Protein AF-F3AFK7-F1 (afdb_monomer)

Foldseek 3Di:
DDCDDCLNFNDKDFPDPDPVDPPPDDPDDPPPPDGPIDHFRLLLLQLVLLLPFVLLLVLLVVDDPVLQVQLLVLLVPDPLVFFCSLVLDDPSSNSSSSSLSSLSSLLNVVPDPVVVVSVVSNVVSLCRTLVVLVCVLPPAQEEELVSQQVSLVVVVVRPSNSLSSSSSNSVVCVVVNHHYDCDDCNVVSVVSSVVVVVNGNDGDPD

Sequence (206 aa):
MRTQGILFQGLYFSTKAEVSFLREECSYCEELQREKGHYIDVTYFLLYALCKNPKAGELLRTMEKDWKEYVLSAAEKSTYQKGAFWEYLNKGERENAQILLGLLEEIRNCHTSRAEKSWIAFAYLFHKSIGVEYSFLEGEKLVSFEKICSVAEKYQEIPFLPSAYICAAFFWAESQNIEIQRNGTYDFLYPCLKEGRKIWEREKSL

Nearest PDB structures (foldseek):
  4mga-assembly1_A  TM=2.765E-01  e=6.622E+00  Homo sapiens

Secondary structure (DSSP, 8-state):
---SSHHHH-EEE-------S-SSS----TT------EEE--HHHHHHHHHH-HHHHHHHHTS-HHHHHHHHHHHHT-GGGSSGGGGGS-HHHHHHHHHHHHHHHHHHSTTSHHHHHHHHHHHHHHHHHTGGGGGGGTT-SEEEHHHHHHHHGGGTTSTTHHHHHHHHHHHHHHHTT-EEE--TTHHHHHHHHHHHHHHHHPPP--

Structure (mmCIF, N/CA/C/O backbone):
data_AF-F3AFK7-F1
#
_entry.id   AF-F3AFK7-F1
#
loop_
_atom_site.group_PDB
_atom_site.id
_atom_site.type_symbol
_atom_site.label_atom_id
_atom_site.label_alt_id
_atom_site.label_comp_id
_atom_site.label_asym_id
_atom_site.label_entity_id
_atom_site.label_seq_id
_atom_site.pdbx_PDB_ins_code
_atom_site.Cartn_x
_atom_site.Cartn_y
_atom_site.Cartn_z
_atom_site.occupancy
_atom_site.B_iso_or_equiv
_atom_site.auth_seq_id
_atom_site.auth_comp_id
_atom_site.auth_asym_id
_atom_site.auth_atom_id
_atom_site.pdbx_PDB_model_num
ATOM 1 N N . MET A 1 1 ? 10.800 -10.740 13.522 1.00 62.94 1 MET A N 1
ATOM 2 C CA . MET A 1 1 ? 10.060 -9.920 12.535 1.00 62.94 1 MET A CA 1
ATOM 3 C C . MET A 1 1 ? 8.607 -10.364 12.479 1.00 62.94 1 MET A C 1
ATOM 5 O O . MET A 1 1 ? 8.353 -11.525 12.778 1.00 62.94 1 MET A O 1
ATOM 9 N N . ARG A 1 2 ? 7.667 -9.465 12.141 1.00 66.94 2 ARG A N 1
ATOM 10 C CA . ARG A 1 2 ? 6.254 -9.835 11.932 1.00 66.94 2 ARG A CA 1
ATOM 11 C C . ARG A 1 2 ? 6.156 -10.817 10.756 1.00 66.94 2 ARG A C 1
ATOM 13 O O . ARG A 1 2 ? 6.848 -10.634 9.763 1.00 66.94 2 ARG A O 1
ATOM 20 N N . THR A 1 3 ? 5.320 -11.841 10.893 1.00 73.88 3 THR A N 1
ATOM 21 C CA . THR A 1 3 ? 5.023 -12.853 9.854 1.00 73.88 3 THR A CA 1
ATOM 22 C C . THR A 1 3 ? 3.518 -13.015 9.623 1.00 73.88 3 THR A C 1
ATOM 24 O O . THR A 1 3 ? 3.068 -13.920 8.927 1.00 73.88 3 THR A O 1
ATOM 27 N N . GLN A 1 4 ? 2.732 -12.140 10.245 1.00 78.69 4 GLN A N 1
ATOM 28 C CA . GLN A 1 4 ? 1.277 -12.092 10.207 1.00 78.69 4 GLN A CA 1
ATOM 29 C C . GLN A 1 4 ? 0.847 -10.638 10.012 1.00 78.69 4 GLN A C 1
ATOM 31 O O . GLN A 1 4 ? 1.645 -9.722 10.241 1.00 78.69 4 GLN A O 1
ATOM 36 N N . GLY A 1 5 ? -0.404 -10.445 9.605 1.00 85.38 5 GLY A N 1
ATOM 37 C CA . GLY A 1 5 ? -0.967 -9.133 9.314 1.00 85.38 5 GLY A CA 1
ATOM 38 C C . GLY A 1 5 ? -1.166 -8.884 7.824 1.00 85.38 5 GLY A C 1
ATOM 39 O O . GLY A 1 5 ? -0.897 -9.741 6.973 1.00 85.38 5 GLY A O 1
ATOM 40 N N . ILE A 1 6 ? -1.642 -7.688 7.507 1.00 90.50 6 ILE A N 1
ATOM 41 C CA . ILE A 1 6 ? -2.217 -7.335 6.209 1.00 90.50 6 ILE A CA 1
ATOM 42 C C . ILE A 1 6 ? -1.243 -7.503 5.033 1.00 90.50 6 ILE A C 1
ATOM 44 O O . ILE A 1 6 ? -1.666 -7.861 3.938 1.00 90.50 6 ILE A O 1
ATOM 48 N N . LEU A 1 7 ? 0.067 -7.319 5.244 1.00 87.19 7 LEU A N 1
ATOM 49 C CA . LEU A 1 7 ? 1.077 -7.510 4.189 1.00 87.19 7 LEU A CA 1
ATOM 50 C C . LEU A 1 7 ? 1.340 -8.979 3.832 1.00 87.19 7 LEU A C 1
ATOM 52 O O . LEU A 1 7 ? 1.846 -9.257 2.739 1.00 87.19 7 LEU A O 1
ATOM 56 N N . PHE A 1 8 ? 1.046 -9.894 4.759 1.00 87.31 8 PHE A N 1
ATOM 57 C CA . PHE A 1 8 ? 1.336 -11.325 4.646 1.00 87.31 8 PHE A CA 1
ATOM 58 C C . PHE A 1 8 ? 0.084 -12.129 4.305 1.00 87.31 8 PHE A C 1
ATOM 60 O O . PHE A 1 8 ? 0.133 -13.032 3.479 1.00 87.31 8 PHE A O 1
ATOM 67 N N . GLN A 1 9 ? -1.033 -11.803 4.955 1.00 88.75 9 GLN A N 1
ATOM 68 C CA . GLN A 1 9 ? -2.290 -12.540 4.839 1.00 88.75 9 GLN A CA 1
ATOM 69 C C . GLN A 1 9 ? -3.310 -11.808 3.965 1.00 88.75 9 GLN A C 1
ATOM 71 O O . GLN A 1 9 ? -4.207 -12.447 3.429 1.00 88.75 9 GLN A O 1
ATOM 76 N N . GLY A 1 10 ? -3.173 -10.491 3.798 1.00 90.56 10 GLY A N 1
ATOM 77 C CA . GLY A 1 10 ? -4.208 -9.638 3.223 1.00 90.56 10 GLY A CA 1
ATOM 78 C C . GLY A 1 10 ? -5.191 -9.116 4.273 1.00 90.56 10 GLY A C 1
ATOM 79 O O . GLY A 1 10 ? -5.093 -9.411 5.465 1.00 90.56 10 GLY A O 1
ATOM 80 N N . LEU A 1 11 ? -6.155 -8.318 3.823 1.00 91.06 11 LEU A N 1
ATOM 81 C CA . LEU A 1 11 ? -7.212 -7.767 4.662 1.00 91.06 11 LEU A CA 1
ATOM 82 C C . LEU A 1 11 ? -8.316 -8.807 4.882 1.00 91.06 11 LEU A C 1
ATOM 84 O O . LEU A 1 11 ? -8.855 -9.358 3.920 1.00 91.06 11 LEU A O 1
ATOM 88 N N . TYR A 1 12 ? -8.648 -9.064 6.147 1.00 89.50 12 TYR A N 1
ATOM 89 C CA . TYR A 1 12 ? -9.666 -10.035 6.545 1.00 89.50 12 TYR A CA 1
ATOM 90 C C . TYR A 1 12 ? -11.083 -9.454 6.497 1.00 89.50 12 TYR A C 1
ATOM 92 O O . TYR A 1 12 ? -11.346 -8.393 7.065 1.00 89.50 12 TYR A O 1
ATOM 100 N N . PHE A 1 13 ? -12.008 -10.216 5.917 1.00 85.88 13 PHE A N 1
ATOM 101 C CA . PHE A 1 13 ? -13.443 -9.949 5.889 1.00 85.88 13 PHE A CA 1
ATOM 102 C C . PHE A 1 13 ? -14.206 -11.161 6.423 1.00 85.88 13 PHE A C 1
ATOM 104 O O . PHE A 1 13 ? -14.048 -12.274 5.923 1.00 85.88 13 PHE A O 1
ATOM 111 N N . SER A 1 14 ? -15.048 -10.953 7.436 1.00 78.81 14 SER A N 1
ATOM 112 C CA . SER A 1 14 ? -15.916 -12.009 7.971 1.00 78.81 14 SER A CA 1
ATOM 113 C C . SER A 1 14 ? -17.182 -12.131 7.121 1.00 78.81 14 SER A C 1
ATOM 115 O O . SER A 1 14 ? -17.748 -11.122 6.717 1.00 78.81 14 SER A O 1
ATOM 117 N N . THR A 1 15 ? -17.657 -13.352 6.867 1.00 62.66 15 THR A N 1
ATOM 118 C CA . THR A 1 15 ? -18.894 -13.606 6.103 1.00 62.66 15 THR A CA 1
ATOM 119 C C . THR A 1 15 ? -20.161 -13.579 6.958 1.00 62.66 15 THR A C 1
ATOM 121 O O . THR A 1 15 ? -21.191 -14.104 6.531 1.00 62.66 15 THR A O 1
ATOM 124 N N . LYS A 1 16 ? -20.126 -13.045 8.183 1.00 59.81 16 LYS A N 1
ATOM 125 C CA . LYS A 1 16 ? -21.362 -12.894 8.953 1.00 59.81 16 LYS A CA 1
ATOM 126 C C . LYS A 1 16 ? -22.245 -11.839 8.290 1.00 59.81 16 LYS A C 1
ATOM 128 O O . LYS A 1 16 ? -22.003 -10.650 8.442 1.00 59.81 16 LYS A O 1
ATOM 133 N N . ALA A 1 17 ? -23.316 -12.298 7.642 1.00 41.94 17 ALA A N 1
ATOM 134 C CA . ALA A 1 17 ? -24.590 -11.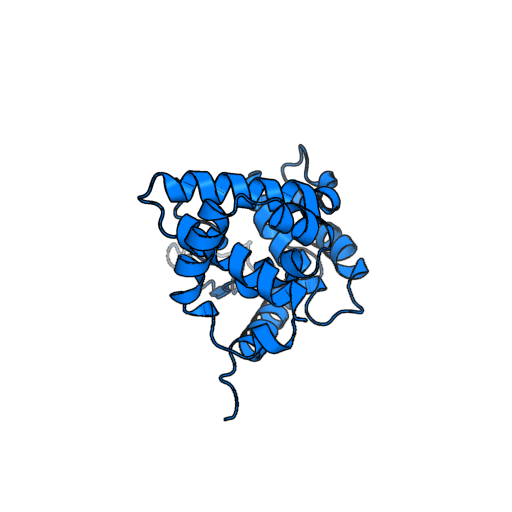608 7.771 1.00 41.94 17 ALA A CA 1
ATOM 135 C C . ALA A 1 17 ? -24.863 -11.449 9.275 1.00 41.94 17 ALA A C 1
ATOM 137 O O . ALA A 1 17 ? -24.662 -12.401 10.039 1.00 41.94 17 ALA A O 1
ATOM 138 N N . GLU A 1 18 ? -25.230 -10.249 9.707 1.00 40.62 18 GLU A N 1
ATOM 139 C CA . GLU A 1 18 ? -25.560 -9.955 11.096 1.00 40.62 18 GLU A CA 1
ATOM 140 C C . GLU A 1 18 ? -26.539 -10.999 11.656 1.00 40.62 18 GLU A C 1
ATOM 142 O O . GLU A 1 18 ? -27.723 -11.013 11.335 1.00 40.62 18 GLU A O 1
ATOM 147 N N . VAL A 1 19 ? -26.066 -11.871 12.547 1.00 39.50 19 VAL A N 1
ATOM 148 C CA . VAL A 1 19 ? -26.951 -12.590 13.470 1.00 39.50 19 VAL A CA 1
ATOM 149 C C . VAL A 1 19 ? -27.150 -11.670 14.671 1.00 39.50 19 VAL A C 1
ATOM 151 O O . VAL A 1 19 ? -26.651 -11.929 15.764 1.00 39.50 19 VAL A O 1
ATOM 154 N N . SER A 1 20 ? -27.808 -10.533 14.446 1.00 38.78 20 SER A N 1
ATOM 155 C CA . SER A 1 20 ? -28.155 -9.561 15.488 1.00 38.78 20 SER A CA 1
ATOM 156 C C . SER A 1 20 ? -29.523 -9.837 16.128 1.00 38.78 20 SER A C 1
ATOM 158 O O . SER A 1 20 ? -29.941 -9.068 16.984 1.00 38.78 20 SER A O 1
ATOM 160 N N . PHE A 1 21 ? -30.197 -10.955 15.808 1.00 34.50 21 PHE A N 1
ATOM 161 C CA . PHE A 1 21 ? -31.557 -11.222 16.312 1.00 34.50 21 PHE A CA 1
ATOM 162 C C . PHE A 1 21 ? -31.788 -12.535 17.079 1.00 34.50 21 PHE A C 1
ATOM 164 O O . PHE A 1 21 ? -32.917 -12.818 17.454 1.00 34.50 21 PHE A O 1
ATOM 171 N N . LEU A 1 22 ? -30.767 -13.349 17.362 1.00 37.03 22 LEU A N 1
ATOM 172 C CA . LEU A 1 22 ? -30.966 -14.612 18.102 1.00 37.03 22 LEU A CA 1
ATOM 173 C C . LEU A 1 22 ? -29.964 -14.787 19.245 1.00 37.03 22 LEU A C 1
ATOM 175 O O . LEU A 1 22 ? -29.368 -15.849 19.413 1.00 37.03 22 LEU A O 1
ATOM 179 N N . ARG A 1 23 ? -29.748 -13.729 20.036 1.00 36.31 23 ARG A N 1
ATOM 180 C CA . ARG A 1 23 ? -28.904 -13.806 21.240 1.00 36.31 23 ARG A CA 1
ATOM 181 C C . ARG A 1 23 ? -29.653 -14.148 22.528 1.00 36.31 23 ARG A C 1
ATOM 183 O O . ARG A 1 23 ? -29.005 -14.195 23.566 1.00 36.31 23 ARG A O 1
ATOM 190 N N . GLU A 1 24 ? -30.953 -14.434 22.470 1.00 38.88 24 GLU A N 1
ATOM 191 C CA . GLU A 1 24 ? -31.724 -14.760 23.680 1.00 38.88 24 GLU A CA 1
ATOM 192 C C . GLU A 1 24 ? -32.084 -16.240 23.876 1.00 38.88 24 GLU A C 1
ATOM 194 O O . GLU A 1 24 ? -32.514 -16.574 24.971 1.00 38.88 24 GLU A O 1
ATOM 199 N N . GLU A 1 25 ? -31.824 -17.169 22.940 1.00 37.72 25 GLU A N 1
ATOM 200 C CA . GLU A 1 25 ? -32.320 -18.555 23.131 1.00 37.72 25 GLU A CA 1
ATOM 201 C C . GLU A 1 25 ? -31.421 -19.732 22.704 1.00 37.72 25 GLU A C 1
ATOM 203 O O . GLU A 1 25 ? -31.904 -20.852 22.568 1.00 37.72 25 GLU A O 1
ATOM 208 N N . CYS A 1 26 ? -30.104 -19.580 22.548 1.00 31.89 26 CYS A N 1
ATOM 209 C CA . CYS A 1 26 ? -29.251 -20.743 22.237 1.00 31.89 26 CYS A CA 1
ATOM 210 C C . CYS A 1 26 ? -27.985 -20.802 23.098 1.00 31.89 26 CYS A C 1
ATOM 212 O O . CYS A 1 26 ? -26.902 -20.404 22.676 1.00 31.89 26 CYS A O 1
ATOM 214 N N . SER A 1 27 ? -28.129 -21.351 24.309 1.00 38.16 27 SER A N 1
ATOM 215 C CA . SER A 1 27 ? -27.036 -21.649 25.247 1.00 38.16 27 SER A CA 1
ATOM 216 C C . SER A 1 27 ? -26.372 -23.021 25.034 1.00 38.16 27 SER A C 1
ATOM 218 O O . SER A 1 27 ? -25.724 -23.522 25.947 1.00 38.16 27 SER A O 1
ATOM 220 N N . TYR A 1 28 ? -26.536 -23.666 23.878 1.00 38.06 28 TYR A N 1
ATOM 221 C CA . TYR A 1 28 ? -25.961 -24.989 23.615 1.00 38.06 28 TYR A CA 1
ATOM 222 C C . TYR A 1 28 ? -25.641 -25.141 22.131 1.00 38.06 28 TYR A C 1
ATOM 224 O O . TYR A 1 28 ? -26.531 -25.474 21.361 1.00 38.06 28 TYR A O 1
ATOM 232 N N . CYS A 1 29 ? -24.393 -24.867 21.736 1.00 32.56 29 CYS A N 1
ATOM 233 C CA . CYS A 1 29 ? -23.716 -25.444 20.563 1.00 32.56 29 CYS A CA 1
ATOM 234 C C . CYS A 1 29 ? -22.298 -24.853 20.465 1.00 32.56 29 CYS A C 1
ATOM 236 O O . CYS A 1 29 ? -22.085 -23.813 19.841 1.00 32.56 29 CYS A O 1
ATOM 238 N N . GLU A 1 30 ? -21.309 -25.531 21.049 1.00 37.97 30 GLU A N 1
ATOM 239 C CA . GLU A 1 30 ? -19.879 -25.201 20.895 1.00 37.97 30 GLU A CA 1
ATOM 240 C C . GLU A 1 30 ? -19.363 -25.401 19.448 1.00 37.97 30 GLU A C 1
ATOM 242 O O . GLU A 1 30 ? -18.237 -25.035 19.124 1.00 37.97 30 GLU A O 1
ATOM 247 N N . GLU A 1 31 ? -20.200 -25.896 18.528 1.00 36.00 31 GLU A N 1
ATOM 248 C CA . GLU A 1 31 ? -19.837 -26.186 17.131 1.00 36.00 31 GLU A CA 1
ATOM 249 C C . GLU A 1 31 ? -20.166 -25.064 16.121 1.00 36.00 31 GLU A C 1
ATOM 251 O O . GLU A 1 31 ? -19.908 -25.205 14.926 1.00 36.00 31 GLU A O 1
ATOM 256 N N . LEU A 1 32 ? -20.660 -23.903 16.572 1.00 38.47 32 LEU A N 1
ATOM 257 C CA . LEU A 1 32 ? -20.982 -22.753 15.703 1.00 38.47 32 LEU A CA 1
ATOM 258 C C . LEU A 1 32 ? -19.806 -21.784 15.433 1.00 38.47 32 LEU A C 1
ATOM 260 O O . LEU A 1 32 ? -19.992 -20.760 14.777 1.00 38.47 32 LEU A O 1
ATOM 264 N N . GLN A 1 33 ? -18.583 -22.081 15.891 1.00 38.97 33 GLN A N 1
ATOM 265 C CA . GLN A 1 33 ? -17.433 -21.159 15.815 1.00 38.97 33 GLN A CA 1
ATOM 266 C C . GLN A 1 33 ? -16.346 -21.564 14.806 1.00 38.97 33 GLN A C 1
ATOM 268 O O . GLN A 1 33 ? -15.163 -21.642 15.129 1.00 38.97 33 GLN A O 1
ATOM 273 N N . ARG A 1 34 ? -16.711 -21.769 13.539 1.00 41.03 34 ARG A N 1
ATOM 274 C CA . ARG A 1 34 ? -15.740 -21.648 12.437 1.00 41.03 34 ARG A CA 1
ATOM 275 C C . ARG A 1 34 ? -16.172 -20.509 11.534 1.00 41.03 34 ARG A C 1
ATOM 277 O O . ARG A 1 34 ? -16.913 -20.712 10.576 1.00 41.03 34 ARG A O 1
ATOM 284 N N . GLU A 1 35 ? -15.732 -19.300 11.872 1.00 46.66 35 GLU A N 1
ATOM 285 C CA . GLU A 1 35 ? -15.839 -18.157 10.970 1.00 46.66 35 GLU A CA 1
ATOM 286 C C . GLU A 1 35 ? -15.186 -18.517 9.628 1.00 46.66 35 GLU A C 1
ATOM 288 O O . GLU A 1 35 ? -13.982 -18.755 9.551 1.00 46.66 35 GLU A O 1
ATOM 293 N N . LYS A 1 36 ? -15.979 -18.588 8.556 1.00 60.03 36 LYS A N 1
ATOM 294 C CA . LYS A 1 36 ? -15.457 -18.698 7.191 1.00 60.03 36 LYS A CA 1
ATOM 295 C C . LYS A 1 36 ? -15.148 -17.297 6.676 1.00 60.03 36 LYS A C 1
ATOM 297 O O . LYS A 1 36 ? -15.893 -16.766 5.872 1.00 60.03 36 LYS A O 1
ATOM 302 N N . GLY A 1 37 ? -14.093 -16.661 7.168 1.00 71.88 37 GLY A N 1
ATOM 303 C CA . GLY A 1 37 ? -13.672 -15.376 6.615 1.00 71.88 37 GLY A CA 1
ATOM 304 C C . GLY A 1 37 ? -12.893 -15.512 5.305 1.00 71.88 37 GLY A C 1
ATOM 305 O O . GLY A 1 37 ? -12.370 -16.577 4.968 1.00 71.88 37 GLY A O 1
ATOM 306 N N . HIS A 1 38 ? -12.807 -14.412 4.564 1.00 85.25 38 HIS A N 1
ATOM 307 C CA . HIS A 1 38 ? -12.010 -14.288 3.350 1.00 85.25 38 HIS A CA 1
ATOM 308 C C . HIS A 1 38 ? -10.902 -13.265 3.557 1.00 85.25 38 HIS A C 1
ATOM 310 O O . HIS A 1 38 ? -11.131 -12.199 4.122 1.00 85.25 38 HIS A O 1
ATOM 316 N N . TYR A 1 39 ? -9.719 -13.564 3.034 1.00 89.19 39 TYR A N 1
ATOM 317 C CA . TYR A 1 39 ? -8.640 -12.594 2.938 1.00 89.19 39 TYR A CA 1
ATOM 318 C C . TYR A 1 39 ? -8.564 -12.035 1.518 1.00 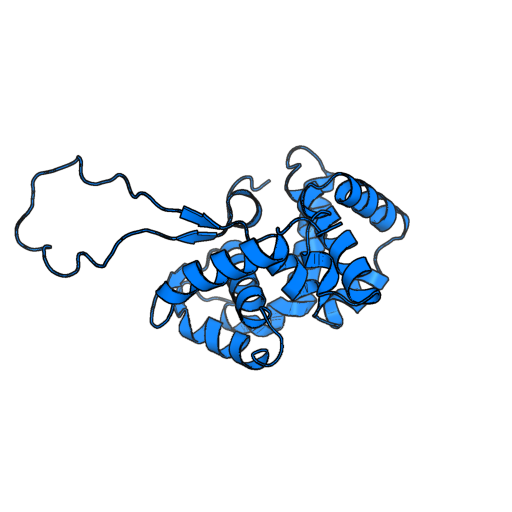89.19 39 TYR A C 1
ATOM 320 O O . TYR A 1 39 ? -8.628 -12.785 0.540 1.00 89.19 39 TYR A O 1
ATOM 328 N N . ILE A 1 40 ? -8.426 -10.717 1.406 1.00 91.94 40 ILE A N 1
ATOM 329 C CA . ILE A 1 40 ? -8.112 -10.038 0.150 1.00 91.94 40 ILE A CA 1
ATOM 330 C C . ILE A 1 40 ? -6.677 -9.540 0.219 1.00 91.94 40 ILE A C 1
ATOM 332 O O . ILE A 1 40 ? -6.329 -8.738 1.080 1.00 91.94 40 ILE A O 1
ATOM 336 N N . ASP A 1 41 ? -5.855 -9.991 -0.718 1.00 93.81 41 ASP A N 1
ATOM 337 C CA . ASP A 1 41 ? -4.524 -9.441 -0.916 1.00 93.81 41 ASP A CA 1
ATOM 338 C C . ASP A 1 41 ? -4.606 -7.961 -1.322 1.00 93.81 41 ASP A C 1
ATOM 340 O O . ASP A 1 41 ? -5.260 -7.608 -2.307 1.00 93.81 41 ASP A O 1
ATOM 344 N N . VAL A 1 42 ? -3.946 -7.099 -0.547 1.00 94.75 42 VAL A N 1
ATOM 345 C CA . VAL A 1 42 ? -3.964 -5.642 -0.730 1.00 94.75 42 VAL A CA 1
ATOM 346 C C . VAL A 1 42 ? -2.697 -5.094 -1.387 1.00 94.75 42 VAL A C 1
ATOM 348 O O . VAL A 1 42 ? -2.526 -3.878 -1.443 1.00 94.75 42 VAL A O 1
ATOM 351 N N . THR A 1 43 ? -1.799 -5.948 -1.885 1.00 95.69 43 THR A N 1
ATOM 352 C CA . THR A 1 43 ? -0.487 -5.529 -2.412 1.00 95.69 43 THR A CA 1
ATOM 353 C C . THR A 1 43 ? -0.622 -4.416 -3.442 1.00 95.69 43 THR A C 1
ATOM 355 O O . THR A 1 43 ? -0.066 -3.337 -3.253 1.00 95.69 43 THR A O 1
ATOM 358 N N . TYR A 1 44 ? -1.423 -4.629 -4.490 1.00 96.75 44 TYR A N 1
ATOM 359 C CA . TYR A 1 44 ? -1.636 -3.611 -5.518 1.00 96.75 44 TYR A CA 1
ATOM 360 C C . TYR A 1 44 ? -2.260 -2.331 -4.970 1.00 96.75 44 TYR A C 1
ATOM 362 O O . TYR A 1 44 ? -1.872 -1.249 -5.389 1.00 96.75 44 TYR A O 1
ATOM 370 N N . PHE A 1 45 ? -3.170 -2.430 -4.001 1.00 97.50 45 PHE A N 1
ATOM 371 C CA . PHE A 1 45 ? -3.788 -1.262 -3.378 1.00 97.50 45 PHE A CA 1
ATOM 372 C C . PHE A 1 45 ? -2.762 -0.425 -2.605 1.00 97.50 45 PHE A C 1
ATOM 374 O O . PHE A 1 45 ? -2.720 0.792 -2.766 1.00 97.50 45 PHE A O 1
ATOM 381 N N . LEU A 1 46 ? -1.878 -1.057 -1.831 1.00 96.88 46 LEU A N 1
ATOM 382 C CA . LEU A 1 46 ? -0.811 -0.350 -1.119 1.00 96.88 46 LEU A CA 1
ATOM 383 C C . LEU A 1 46 ? 0.199 0.284 -2.080 1.00 96.88 46 LEU A C 1
ATOM 385 O O . LEU A 1 46 ? 0.589 1.436 -1.885 1.00 96.88 46 LEU A O 1
ATOM 389 N N . LEU A 1 47 ? 0.584 -0.438 -3.139 1.00 97.50 47 LEU A N 1
ATOM 390 C CA . LEU A 1 47 ? 1.442 0.109 -4.191 1.00 97.50 47 LEU A CA 1
ATOM 391 C C . LEU A 1 47 ? 0.786 1.314 -4.861 1.00 97.50 47 LEU A C 1
ATOM 393 O O . LEU A 1 47 ? 1.439 2.342 -5.002 1.00 97.50 47 LEU A O 1
ATOM 397 N N . TYR A 1 48 ? -0.495 1.206 -5.222 1.00 97.69 48 TYR A N 1
ATOM 398 C CA . TYR A 1 48 ? -1.245 2.256 -5.906 1.00 97.69 48 TYR A CA 1
ATOM 399 C C . TYR A 1 48 ? -1.337 3.530 -5.070 1.00 97.69 48 TYR A C 1
ATOM 401 O O . TYR A 1 48 ? -1.049 4.613 -5.576 1.00 97.69 48 TYR A O 1
ATOM 409 N N . ALA A 1 49 ? -1.682 3.404 -3.784 1.00 97.12 49 ALA A N 1
ATOM 410 C CA . ALA A 1 49 ? -1.772 4.547 -2.881 1.00 97.12 49 ALA A CA 1
ATOM 411 C C . ALA A 1 49 ? -0.428 5.287 -2.798 1.00 97.12 49 ALA A C 1
ATOM 413 O O . ALA A 1 49 ? -0.364 6.504 -2.968 1.00 97.12 49 ALA A O 1
ATOM 414 N N . LEU A 1 50 ? 0.665 4.544 -2.588 1.00 97.12 50 LEU A N 1
ATOM 415 C CA . LEU A 1 50 ? 1.994 5.126 -2.410 1.00 97.12 50 LEU A CA 1
ATOM 416 C C . LEU A 1 50 ? 2.570 5.678 -3.713 1.00 97.12 50 LEU A C 1
ATOM 418 O O . LEU A 1 50 ? 3.087 6.789 -3.716 1.00 97.12 50 LEU A O 1
ATOM 422 N N . CYS A 1 51 ? 2.485 4.959 -4.833 1.00 96.62 51 CYS A N 1
ATOM 423 C CA . CYS A 1 51 ? 3.102 5.419 -6.077 1.00 96.62 51 CYS A CA 1
ATOM 424 C C . CYS A 1 51 ? 2.394 6.639 -6.678 1.00 96.62 51 CYS A C 1
ATOM 426 O O . CYS A 1 51 ? 3.048 7.420 -7.369 1.00 96.62 51 CYS A O 1
ATOM 428 N N . LYS A 1 52 ? 1.090 6.813 -6.404 1.00 95.62 52 LYS A N 1
ATOM 429 C CA . LYS A 1 52 ? 0.301 7.998 -6.783 1.00 95.62 52 LYS A CA 1
ATOM 430 C C . LYS A 1 52 ? 0.585 9.209 -5.893 1.00 95.62 52 LYS A C 1
ATOM 432 O O . LYS A 1 52 ? 0.303 10.331 -6.304 1.00 95.62 52 LYS A O 1
ATOM 437 N N . ASN A 1 53 ? 1.151 9.014 -4.701 1.00 95.38 53 ASN A N 1
ATOM 438 C CA . ASN A 1 53 ? 1.482 10.103 -3.792 1.00 95.38 53 ASN A CA 1
ATOM 439 C C . ASN A 1 53 ? 2.815 10.773 -4.206 1.00 95.38 53 ASN A C 1
ATOM 441 O O . ASN A 1 53 ? 3.874 10.133 -4.146 1.00 95.38 53 ASN A O 1
ATOM 445 N N . PRO A 1 54 ? 2.826 12.070 -4.581 1.00 93.62 54 PRO A N 1
ATOM 446 C CA . PRO A 1 54 ? 4.045 12.741 -5.042 1.00 93.62 54 PRO A CA 1
ATOM 447 C C . PRO A 1 54 ? 5.171 12.741 -4.003 1.00 93.62 54 PRO A C 1
ATOM 449 O O . PRO A 1 54 ? 6.348 12.646 -4.363 1.00 93.62 54 PRO A O 1
ATOM 452 N N . LYS A 1 55 ? 4.824 12.791 -2.708 1.00 95.81 55 LYS A N 1
ATOM 453 C CA . LYS A 1 55 ? 5.804 12.809 -1.620 1.00 95.81 55 LYS A CA 1
ATOM 454 C C . LYS A 1 55 ? 6.546 11.486 -1.500 1.00 95.81 55 LYS A C 1
ATOM 456 O O . LYS A 1 55 ? 7.756 11.487 -1.281 1.00 95.81 55 LYS A O 1
ATOM 461 N N . ALA A 1 56 ? 5.856 10.365 -1.701 1.00 95.56 56 ALA A N 1
ATOM 462 C CA . ALA A 1 56 ? 6.511 9.063 -1.773 1.00 95.56 56 ALA A CA 1
ATOM 463 C C . ALA A 1 56 ? 7.520 9.025 -2.934 1.00 95.56 56 ALA A C 1
ATOM 465 O O . ALA A 1 56 ? 8.658 8.605 -2.742 1.00 95.56 56 ALA A O 1
ATOM 466 N N . GLY A 1 57 ? 7.151 9.553 -4.106 1.00 95.69 57 GLY A N 1
ATOM 467 C CA . GLY A 1 57 ? 8.056 9.653 -5.257 1.00 95.69 57 GLY A CA 1
ATOM 468 C C . GLY A 1 57 ? 9.293 10.528 -5.010 1.00 95.69 57 GLY A C 1
ATOM 469 O O . GLY A 1 57 ? 10.388 10.205 -5.469 1.00 95.69 57 GLY A O 1
ATOM 470 N N . GLU A 1 58 ? 9.172 11.630 -4.267 1.00 95.81 58 GLU A N 1
ATOM 471 C CA . GLU A 1 58 ? 10.330 12.421 -3.817 1.00 95.81 58 GLU A CA 1
ATOM 472 C C . GLU A 1 58 ? 11.280 11.608 -2.939 1.00 95.81 58 GLU A C 1
ATOM 474 O O . GLU A 1 58 ? 12.482 11.581 -3.202 1.00 95.81 58 GLU A O 1
ATOM 479 N N . LEU A 1 59 ? 10.747 10.909 -1.939 1.00 95.81 59 LEU A N 1
ATOM 480 C CA . LEU A 1 59 ? 11.550 10.110 -1.015 1.00 95.81 59 LEU A CA 1
ATOM 481 C C . LEU A 1 59 ? 12.243 8.943 -1.734 1.00 95.81 59 LEU A C 1
ATOM 483 O O . LEU A 1 59 ? 13.437 8.720 -1.540 1.00 95.81 59 LEU A O 1
ATOM 487 N N . LEU A 1 60 ? 11.540 8.247 -2.629 1.00 96.19 60 LEU A N 1
ATOM 488 C CA . LEU A 1 60 ? 12.101 7.141 -3.414 1.00 96.19 60 LEU A CA 1
ATOM 489 C C . LEU A 1 60 ? 13.223 7.587 -4.361 1.00 96.19 60 LEU A C 1
ATOM 491 O O . LEU A 1 60 ? 14.149 6.818 -4.618 1.00 96.19 60 LEU A O 1
ATOM 495 N N . ARG A 1 61 ? 13.190 8.829 -4.860 1.00 94.12 61 ARG A N 1
ATOM 496 C CA . ARG A 1 61 ? 14.287 9.391 -5.669 1.00 94.12 61 ARG A CA 1
ATOM 497 C C . ARG A 1 61 ? 15.566 9.618 -4.868 1.00 94.12 61 ARG A C 1
ATOM 499 O O . ARG A 1 61 ? 16.642 9.563 -5.449 1.00 94.12 61 ARG A O 1
ATOM 506 N N . THR A 1 62 ? 15.447 9.847 -3.561 1.00 93.75 62 THR A N 1
ATOM 507 C CA . THR A 1 62 ? 16.595 10.013 -2.652 1.00 93.75 62 THR A CA 1
ATOM 508 C C . THR A 1 62 ? 17.153 8.697 -2.112 1.00 93.75 62 THR A C 1
ATOM 510 O O . THR A 1 62 ? 18.141 8.710 -1.382 1.00 93.75 62 THR A O 1
ATOM 513 N N . MET A 1 63 ? 16.539 7.561 -2.459 1.00 94.38 63 MET A N 1
ATOM 514 C CA . MET A 1 63 ? 17.020 6.244 -2.056 1.00 94.38 63 MET A CA 1
ATOM 515 C C . MET A 1 63 ? 18.425 5.983 -2.610 1.00 94.38 63 MET A C 1
ATOM 517 O O . MET A 1 63 ? 18.698 6.257 -3.780 1.00 94.38 63 MET A O 1
ATOM 521 N N . GLU A 1 64 ? 19.300 5.427 -1.770 1.00 95.25 64 GLU A N 1
ATOM 522 C CA . GLU A 1 64 ? 20.658 5.045 -2.159 1.00 95.25 64 GLU A CA 1
ATOM 523 C C . GLU A 1 64 ? 20.634 4.113 -3.378 1.00 95.25 64 GLU A C 1
ATOM 525 O O . GLU A 1 64 ? 19.837 3.174 -3.437 1.00 95.25 64 GLU A O 1
ATOM 530 N N . LYS A 1 65 ? 21.513 4.375 -4.351 1.00 95.31 65 LYS A N 1
ATOM 531 C CA . LYS A 1 65 ? 21.533 3.680 -5.641 1.00 95.31 65 LYS A CA 1
ATOM 532 C C . LYS A 1 65 ? 21.677 2.163 -5.487 1.00 95.31 65 LYS A C 1
ATOM 534 O O . LYS A 1 65 ? 20.863 1.433 -6.044 1.00 95.31 65 LYS A O 1
ATOM 539 N N . ASP A 1 66 ? 22.646 1.707 -4.699 1.00 94.75 66 ASP A N 1
ATOM 540 C CA . ASP A 1 66 ? 22.925 0.277 -4.519 1.00 94.75 66 ASP A CA 1
ATOM 541 C C . ASP A 1 66 ? 21.744 -0.439 -3.847 1.00 94.75 66 ASP A C 1
ATOM 543 O O . ASP A 1 66 ? 21.346 -1.537 -4.241 1.00 94.75 66 ASP A O 1
ATOM 547 N N . TRP A 1 67 ? 21.115 0.222 -2.869 1.00 94.38 67 TRP A N 1
ATOM 548 C CA . TRP A 1 67 ? 19.901 -0.285 -2.237 1.00 94.38 67 TRP A CA 1
ATOM 549 C C . TRP A 1 67 ? 18.724 -0.337 -3.215 1.00 94.38 67 TRP A C 1
ATOM 551 O O . TRP A 1 67 ? 17.980 -1.318 -3.240 1.00 94.38 67 TRP A O 1
ATOM 561 N N . LYS A 1 68 ? 18.572 0.690 -4.056 1.00 95.25 68 LYS A N 1
ATOM 562 C CA . LYS A 1 68 ? 17.530 0.758 -5.082 1.00 95.25 68 LYS A CA 1
ATOM 563 C C . LYS A 1 68 ? 17.677 -0.360 -6.118 1.00 95.25 68 LYS A C 1
ATOM 565 O O . LYS A 1 68 ? 16.688 -1.006 -6.450 1.00 95.25 68 LYS A O 1
ATOM 570 N N . GLU A 1 69 ? 18.885 -0.611 -6.611 1.00 95.31 69 GLU A N 1
ATOM 571 C CA . GLU A 1 69 ? 19.161 -1.706 -7.554 1.00 95.31 69 GLU A CA 1
ATOM 572 C C . GLU A 1 69 ? 18.851 -3.074 -6.932 1.00 95.31 69 GLU A C 1
ATOM 574 O O . GLU A 1 69 ? 18.226 -3.924 -7.570 1.00 95.31 69 GLU A O 1
ATOM 579 N N . TYR A 1 70 ? 19.197 -3.259 -5.655 1.00 93.75 70 TYR A N 1
ATOM 580 C CA . TYR A 1 70 ? 18.867 -4.473 -4.913 1.00 93.75 70 TYR A CA 1
ATOM 581 C C . TYR A 1 70 ? 17.355 -4.731 -4.840 1.00 93.75 70 TYR A C 1
ATOM 583 O O . TYR A 1 70 ? 16.895 -5.807 -5.232 1.00 93.75 70 TYR A O 1
ATOM 591 N N . VAL A 1 71 ? 16.569 -3.753 -4.371 1.00 94.88 71 VAL A N 1
ATOM 592 C CA . VAL A 1 71 ? 15.113 -3.934 -4.227 1.00 94.88 71 VAL A CA 1
ATOM 593 C C . VAL A 1 71 ? 14.428 -4.099 -5.582 1.00 94.88 71 VAL A C 1
ATOM 595 O O . VAL A 1 71 ? 13.482 -4.872 -5.690 1.00 94.88 71 VAL A O 1
ATOM 598 N N . LEU A 1 72 ? 14.929 -3.459 -6.642 1.00 95.88 72 LEU A N 1
ATOM 599 C CA . LEU A 1 72 ? 14.415 -3.678 -7.995 1.00 95.88 72 LEU A CA 1
ATOM 600 C C . LEU A 1 72 ? 14.604 -5.133 -8.446 1.00 95.88 72 LEU A C 1
ATOM 602 O O . LEU A 1 72 ? 13.663 -5.721 -8.974 1.00 95.88 72 LEU A O 1
ATOM 606 N N . SER A 1 73 ? 15.747 -5.760 -8.154 1.00 94.25 73 SER A N 1
ATOM 607 C CA . SER A 1 73 ? 15.954 -7.185 -8.460 1.00 94.25 73 SER A CA 1
ATOM 608 C C . SER A 1 73 ? 15.018 -8.112 -7.670 1.00 94.25 73 SER A C 1
ATOM 610 O O . SER A 1 73 ? 14.593 -9.153 -8.180 1.00 94.25 73 SER A O 1
ATOM 612 N N . ALA A 1 74 ? 14.663 -7.747 -6.433 1.00 92.94 74 ALA A N 1
ATOM 613 C CA . ALA A 1 74 ? 13.636 -8.461 -5.672 1.00 92.94 74 ALA A CA 1
ATOM 614 C C . ALA A 1 74 ? 12.254 -8.301 -6.328 1.00 92.94 74 ALA A C 1
ATOM 616 O O . ALA A 1 74 ? 11.535 -9.284 -6.517 1.00 92.94 74 ALA A O 1
ATOM 617 N N . ALA A 1 75 ? 11.920 -7.082 -6.759 1.00 95.38 75 ALA A N 1
ATOM 618 C CA . ALA A 1 75 ? 10.667 -6.786 -7.440 1.00 95.38 75 ALA A CA 1
ATOM 619 C C . ALA A 1 75 ? 10.524 -7.556 -8.756 1.00 95.38 75 ALA A C 1
ATOM 621 O O . ALA A 1 75 ? 9.430 -8.015 -9.055 1.00 95.38 75 ALA A O 1
ATOM 622 N N . GLU A 1 76 ? 11.584 -7.705 -9.553 1.00 93.69 76 GLU A N 1
ATOM 623 C CA . GLU A 1 76 ? 11.557 -8.415 -10.847 1.00 93.69 76 GLU A CA 1
ATOM 624 C C . GLU A 1 76 ? 11.096 -9.873 -10.729 1.00 93.69 76 GLU A C 1
ATOM 626 O O . GLU A 1 76 ? 10.450 -10.402 -11.632 1.00 93.69 76 GLU A O 1
ATOM 631 N N . LYS A 1 77 ? 11.403 -10.524 -9.604 1.00 91.38 77 LYS A N 1
ATOM 632 C CA . LYS A 1 77 ? 11.031 -11.922 -9.332 1.00 91.38 77 LYS A CA 1
ATOM 633 C C . LYS A 1 77 ? 9.612 -12.058 -8.781 1.00 91.38 77 LYS A C 1
ATOM 635 O O . LYS A 1 77 ? 9.117 -13.176 -8.641 1.00 91.38 77 LYS A O 1
ATOM 640 N N . SER A 1 78 ? 8.969 -10.941 -8.453 1.00 93.19 78 SER A N 1
ATOM 641 C CA . SER A 1 78 ? 7.648 -10.921 -7.847 1.00 93.19 78 SER A CA 1
ATOM 642 C C . SER A 1 78 ? 6.562 -11.346 -8.833 1.00 93.19 78 SER A C 1
ATOM 644 O O . SER A 1 78 ? 6.525 -10.921 -9.990 1.00 93.19 78 SER A O 1
ATOM 646 N N . THR A 1 79 ? 5.598 -12.125 -8.345 1.00 90.81 79 THR A N 1
ATOM 647 C CA . THR A 1 79 ? 4.398 -12.474 -9.119 1.00 90.81 79 THR A CA 1
ATOM 648 C C . THR A 1 79 ? 3.534 -11.247 -9.435 1.00 90.81 79 THR A C 1
ATOM 650 O O . THR A 1 79 ? 2.867 -11.234 -10.471 1.00 90.81 79 THR A O 1
ATOM 653 N N . TYR A 1 80 ? 3.626 -10.181 -8.628 1.00 92.12 80 TYR A N 1
ATOM 654 C CA . TYR A 1 80 ? 2.871 -8.937 -8.810 1.00 92.12 80 TYR A CA 1
ATOM 655 C C . TYR A 1 80 ? 3.402 -8.051 -9.954 1.00 92.12 80 TYR A C 1
ATOM 657 O O . TYR A 1 80 ? 2.772 -7.054 -10.304 1.00 92.12 80 TYR A O 1
ATOM 665 N N . GLN A 1 81 ? 4.520 -8.408 -10.600 1.00 89.75 81 GLN A N 1
ATOM 666 C CA . GLN A 1 81 ? 4.981 -7.742 -11.834 1.00 89.75 81 GLN A CA 1
ATOM 667 C C . GLN A 1 81 ? 4.079 -8.020 -13.045 1.00 89.75 81 GLN A C 1
ATOM 669 O O . GLN A 1 81 ? 4.190 -7.360 -14.077 1.00 89.75 81 GLN A O 1
ATOM 674 N N . LYS A 1 82 ? 3.190 -9.009 -12.942 1.00 83.75 82 LYS A N 1
ATOM 675 C CA . LYS A 1 82 ? 2.233 -9.359 -13.994 1.00 83.75 82 LYS A CA 1
ATOM 676 C C . LYS A 1 82 ? 0.935 -8.558 -13.832 1.00 83.75 82 LYS A C 1
ATOM 678 O O . LYS A 1 82 ? 0.684 -7.978 -12.781 1.00 83.75 82 LYS A O 1
ATOM 683 N N . GLY A 1 83 ? 0.114 -8.548 -14.881 1.00 87.50 83 GLY A N 1
ATOM 684 C CA . GLY A 1 83 ? -1.250 -8.011 -14.847 1.00 87.50 83 GLY A CA 1
ATOM 685 C C . GLY A 1 83 ? -1.411 -6.571 -15.341 1.00 87.50 83 GLY A C 1
ATOM 686 O O . GLY A 1 83 ? -0.442 -5.840 -15.571 1.00 87.50 83 GLY A O 1
ATOM 687 N N . ALA A 1 84 ? -2.673 -6.176 -15.506 1.00 93.12 84 ALA A N 1
ATOM 688 C CA . ALA A 1 84 ? -3.093 -4.859 -15.977 1.00 93.12 84 ALA A CA 1
ATOM 689 C C . ALA A 1 84 ? -2.816 -3.720 -14.977 1.00 93.12 84 ALA A C 1
ATOM 691 O O . ALA A 1 84 ? -2.855 -2.558 -15.371 1.00 93.12 84 ALA A O 1
ATOM 692 N N . PHE A 1 85 ? -2.499 -4.011 -13.706 1.00 95.69 85 PHE A N 1
ATOM 693 C CA . PHE A 1 85 ? -2.149 -3.005 -12.686 1.00 95.69 85 PHE A CA 1
ATOM 694 C C . PHE A 1 85 ? -1.206 -1.911 -13.209 1.00 95.69 85 PHE A C 1
ATOM 696 O O . PHE A 1 85 ? -1.473 -0.717 -13.078 1.00 95.69 85 PHE A O 1
ATOM 703 N N . TRP A 1 86 ? -0.117 -2.322 -13.855 1.00 95.19 86 TRP A N 1
ATOM 704 C CA . TRP A 1 86 ? 0.934 -1.422 -14.322 1.00 95.19 86 TRP A CA 1
ATOM 705 C C . TRP A 1 86 ? 0.456 -0.453 -15.413 1.00 95.19 86 TRP A C 1
ATOM 707 O O . TRP A 1 86 ? 1.068 0.594 -15.622 1.00 95.19 86 TRP A O 1
ATOM 717 N N . GLU A 1 87 ? -0.651 -0.749 -16.093 1.00 93.69 87 GLU A N 1
ATOM 718 C CA . GLU A 1 87 ? -1.242 0.108 -17.127 1.00 93.69 87 GLU A CA 1
ATOM 719 C C . GLU A 1 87 ? -1.917 1.349 -16.533 1.00 93.69 87 GLU A C 1
ATOM 721 O O . GLU A 1 87 ? -1.934 2.395 -17.176 1.00 93.69 87 GLU A O 1
ATOM 726 N N . TYR A 1 88 ? -2.350 1.279 -15.270 1.00 94.38 88 TYR A N 1
ATOM 727 C CA . TYR A 1 88 ? -2.937 2.399 -14.519 1.00 94.38 88 TYR A CA 1
ATOM 728 C C . TYR A 1 88 ? -1.897 3.409 -14.011 1.00 94.38 88 TYR A C 1
ATOM 730 O O . TYR A 1 88 ? -2.242 4.422 -13.388 1.00 94.38 88 TYR A O 1
ATOM 738 N N . LEU A 1 89 ? -0.618 3.127 -14.255 1.00 95.88 89 LEU A N 1
ATOM 739 C CA . LEU A 1 89 ? 0.506 3.919 -13.789 1.00 95.88 89 LEU A CA 1
ATOM 740 C C . LEU A 1 89 ? 1.196 4.625 -14.958 1.00 95.88 89 LEU A C 1
ATOM 742 O O . LEU A 1 89 ? 1.477 4.014 -15.995 1.00 95.88 89 LEU A O 1
ATOM 746 N N . ASN A 1 90 ? 1.529 5.901 -14.772 1.00 95.62 90 ASN A N 1
ATOM 747 C CA . ASN A 1 90 ? 2.446 6.612 -15.661 1.00 95.62 90 ASN A CA 1
ATOM 748 C C . ASN A 1 90 ? 3.898 6.143 -15.440 1.00 95.62 90 ASN A C 1
ATOM 750 O O . ASN A 1 90 ? 4.187 5.384 -14.518 1.00 95.62 90 ASN A O 1
ATOM 754 N N . LYS A 1 91 ? 4.839 6.599 -16.275 1.00 95.19 91 LYS A N 1
ATOM 755 C CA . LYS A 1 91 ? 6.242 6.153 -16.202 1.00 95.19 91 LYS A CA 1
ATOM 756 C C . LYS A 1 91 ? 6.865 6.322 -14.805 1.00 95.19 91 LYS A C 1
ATOM 758 O O . LYS A 1 91 ? 7.451 5.372 -14.298 1.00 95.19 91 LYS A O 1
ATOM 763 N N . GLY A 1 92 ? 6.720 7.493 -14.183 1.00 95.94 92 GLY A N 1
ATOM 764 C CA . GLY A 1 92 ? 7.298 7.753 -12.859 1.00 95.94 92 GLY A CA 1
ATOM 765 C C . GLY A 1 92 ? 6.612 6.951 -11.752 1.00 95.94 92 GLY A C 1
ATOM 766 O O . GLY A 1 92 ? 7.270 6.426 -10.858 1.00 95.94 92 GLY A O 1
ATOM 767 N N . GLU A 1 93 ? 5.293 6.790 -11.840 1.00 97.50 93 GLU A N 1
ATOM 768 C CA 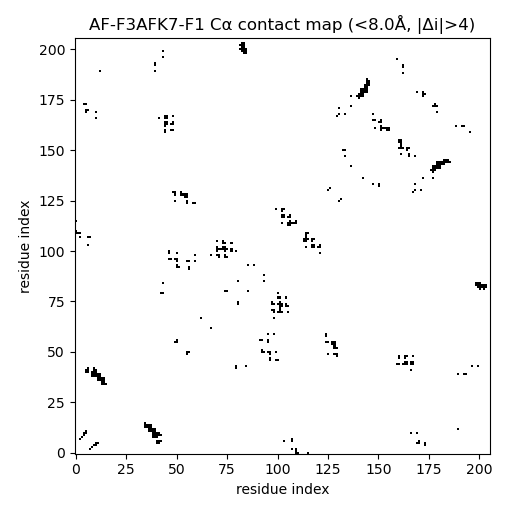. GLU A 1 93 ? 4.524 5.955 -10.914 1.00 97.50 93 GLU A CA 1
ATOM 769 C C . GLU A 1 93 ? 4.914 4.476 -11.024 1.00 97.50 93 GLU A C 1
ATOM 771 O O . GLU A 1 93 ? 5.035 3.809 -10.000 1.00 97.50 93 GLU A O 1
ATOM 776 N N . ARG A 1 94 ? 5.171 3.968 -12.239 1.00 96.75 94 ARG A N 1
ATOM 777 C CA . ARG A 1 94 ? 5.662 2.596 -12.462 1.00 96.75 94 ARG A CA 1
ATOM 778 C C . ARG A 1 94 ? 7.008 2.374 -11.792 1.00 96.75 94 ARG A C 1
ATOM 780 O O . ARG A 1 94 ? 7.155 1.406 -11.055 1.00 96.75 94 ARG A O 1
ATOM 787 N N . GLU A 1 95 ? 7.960 3.279 -12.006 1.00 95.94 95 GLU A N 1
ATOM 788 C CA . GLU A 1 95 ? 9.280 3.203 -11.369 1.00 95.94 95 GLU A CA 1
ATOM 789 C C . GLU A 1 95 ? 9.149 3.191 -9.837 1.00 95.94 95 GLU A C 1
ATOM 791 O O . GLU A 1 95 ? 9.741 2.345 -9.168 1.00 95.94 95 GLU A O 1
ATOM 796 N N . ASN A 1 96 ? 8.311 4.069 -9.275 1.00 97.75 96 ASN A N 1
ATOM 797 C CA . ASN A 1 96 ? 8.045 4.100 -7.835 1.00 97.75 96 ASN A CA 1
ATOM 798 C C . ASN A 1 96 ? 7.417 2.790 -7.336 1.00 97.75 96 ASN A C 1
ATOM 800 O O . ASN A 1 96 ? 7.861 2.236 -6.331 1.00 97.75 96 ASN A O 1
ATOM 804 N N . ALA A 1 97 ? 6.406 2.277 -8.038 1.00 97.75 97 ALA A N 1
ATOM 805 C CA . ALA A 1 97 ? 5.717 1.043 -7.677 1.00 97.75 97 ALA A CA 1
ATOM 80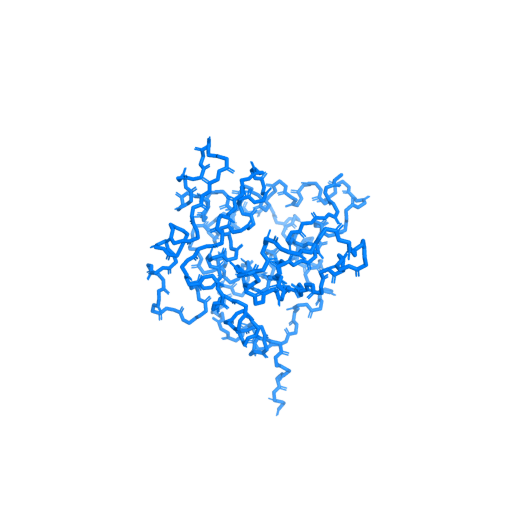6 C C . ALA A 1 97 ? 6.642 -0.183 -7.728 1.00 97.75 97 ALA A C 1
ATOM 808 O O . ALA A 1 97 ? 6.524 -1.051 -6.869 1.00 97.75 97 ALA A O 1
ATOM 809 N N . GLN A 1 98 ? 7.601 -0.246 -8.658 1.00 97.62 98 GLN A N 1
ATOM 810 C CA . GLN A 1 98 ? 8.594 -1.328 -8.698 1.00 97.62 98 GLN A CA 1
ATOM 811 C C . GLN A 1 98 ? 9.519 -1.307 -7.477 1.00 97.62 98 GLN A C 1
ATOM 813 O O . GLN A 1 98 ? 9.753 -2.350 -6.872 1.00 97.62 98 GLN A O 1
ATOM 818 N N . ILE A 1 99 ? 10.001 -0.129 -7.069 1.00 97.81 99 ILE A N 1
ATOM 819 C CA . ILE A 1 99 ? 10.842 0.003 -5.866 1.00 97.81 99 ILE A CA 1
ATOM 820 C C . ILE A 1 99 ? 10.052 -0.418 -4.621 1.00 97.81 99 ILE A C 1
ATOM 822 O O . ILE A 1 99 ? 10.543 -1.191 -3.798 1.00 97.81 99 ILE A O 1
ATOM 826 N N . LEU A 1 100 ? 8.812 0.066 -4.496 1.00 97.88 100 LEU A N 1
ATOM 827 C CA . LEU A 1 100 ? 7.919 -0.273 -3.387 1.00 97.88 100 LEU A CA 1
ATOM 828 C C . LEU A 1 100 ? 7.603 -1.771 -3.345 1.00 97.88 100 LEU A C 1
ATOM 830 O O . LEU A 1 100 ? 7.624 -2.362 -2.269 1.00 97.88 100 LEU A O 1
ATOM 834 N N . LEU A 1 101 ? 7.363 -2.397 -4.500 1.00 97.94 101 LEU A N 1
ATOM 835 C CA . LEU A 1 101 ? 7.151 -3.839 -4.596 1.00 97.94 101 LEU A CA 1
ATOM 836 C C . LEU A 1 101 ? 8.385 -4.608 -4.122 1.00 97.94 101 LEU A C 1
ATOM 838 O O . LEU A 1 101 ? 8.253 -5.545 -3.343 1.00 97.94 101 LEU A O 1
ATOM 842 N N . GLY A 1 102 ? 9.579 -4.169 -4.517 1.00 97.00 102 GLY A N 1
ATOM 843 C CA . GLY A 1 102 ? 10.839 -4.738 -4.045 1.00 97.00 102 GLY A CA 1
ATOM 844 C C . GLY A 1 102 ? 10.977 -4.718 -2.526 1.00 97.00 102 GLY A C 1
ATOM 845 O O . GLY A 1 102 ? 11.322 -5.731 -1.921 1.00 97.00 102 GLY A O 1
ATOM 846 N N . LEU A 1 103 ? 10.634 -3.591 -1.893 1.00 96.56 103 LEU A N 1
ATOM 847 C CA . LEU A 1 103 ? 10.601 -3.489 -0.430 1.00 96.56 103 LEU A CA 1
ATOM 848 C C . LEU A 1 103 ? 9.604 -4.478 0.189 1.00 96.56 103 LEU A C 1
ATOM 850 O O . LEU A 1 103 ? 9.931 -5.119 1.186 1.00 96.56 10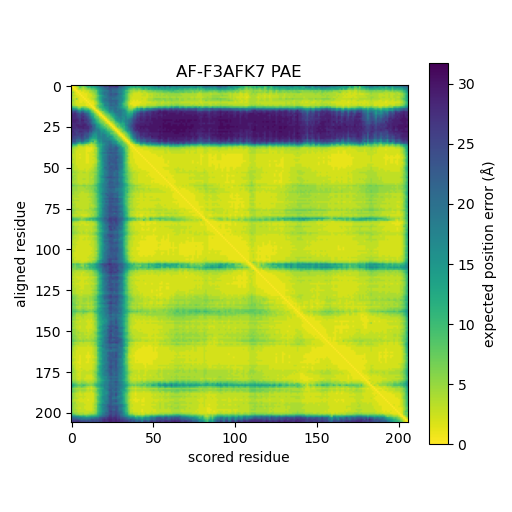3 LEU A O 1
ATOM 854 N N . LEU A 1 104 ? 8.405 -4.618 -0.387 1.00 95.38 104 LEU A N 1
ATOM 855 C CA . LEU A 1 104 ? 7.386 -5.550 0.108 1.00 95.38 104 LEU A CA 1
ATOM 856 C C . LEU A 1 104 ? 7.824 -7.017 -0.008 1.00 95.38 104 LEU A C 1
ATOM 858 O O . LEU A 1 104 ? 7.596 -7.784 0.927 1.00 95.38 104 LEU A O 1
ATOM 862 N N . GLU A 1 105 ? 8.473 -7.409 -1.105 1.00 94.88 105 GLU A N 1
ATOM 863 C CA . GLU A 1 105 ? 9.026 -8.763 -1.266 1.00 94.88 105 GLU A CA 1
ATOM 864 C C . GLU A 1 105 ? 10.117 -9.057 -0.232 1.00 94.88 105 GLU A C 1
ATOM 866 O O . GLU A 1 105 ? 10.117 -10.113 0.404 1.00 94.88 105 GLU A O 1
ATOM 871 N N . GLU A 1 106 ? 11.008 -8.098 0.016 1.00 94.06 106 GLU A N 1
ATOM 872 C CA . GLU A 1 106 ? 12.039 -8.242 1.044 1.00 94.06 106 GLU A CA 1
ATOM 873 C C . GLU A 1 106 ? 11.442 -8.337 2.450 1.00 94.06 106 GLU A C 1
ATOM 875 O O . GLU A 1 106 ? 11.877 -9.172 3.239 1.00 94.06 106 GLU A O 1
ATOM 880 N N . ILE A 1 107 ? 10.411 -7.544 2.766 1.00 93.12 107 ILE A N 1
ATOM 881 C CA . ILE A 1 107 ? 9.675 -7.639 4.039 1.00 93.12 107 ILE A CA 1
ATOM 882 C C . ILE A 1 107 ? 9.073 -9.037 4.219 1.00 93.12 107 ILE A C 1
ATOM 884 O O . ILE A 1 107 ? 9.148 -9.610 5.311 1.00 93.12 107 ILE A O 1
ATOM 888 N N . ARG A 1 108 ? 8.485 -9.595 3.154 1.00 90.12 108 ARG A N 1
ATOM 889 C CA . ARG A 1 108 ? 7.906 -10.946 3.157 1.00 90.12 108 ARG A CA 1
ATOM 890 C C . ARG A 1 108 ? 8.963 -12.026 3.348 1.00 90.12 108 ARG A C 1
ATOM 892 O O . ARG A 1 108 ? 8.688 -13.033 4.000 1.00 90.12 108 ARG A O 1
ATOM 899 N N . ASN A 1 109 ? 10.185 -11.790 2.878 1.00 86.00 109 ASN A N 1
ATOM 900 C CA . ASN A 1 109 ? 11.347 -12.641 3.123 1.00 86.00 109 ASN A CA 1
ATOM 901 C C . ASN A 1 109 ? 11.936 -12.435 4.539 1.00 86.00 109 ASN A C 1
ATOM 903 O O . ASN A 1 109 ? 13.110 -12.105 4.729 1.00 86.00 109 ASN A O 1
ATOM 907 N N . CYS A 1 110 ? 11.091 -12.649 5.552 1.00 77.56 110 CYS A N 1
ATOM 908 C CA . CYS A 1 110 ? 11.261 -12.298 6.968 1.00 77.56 110 CYS A CA 1
ATOM 909 C C . CYS A 1 110 ? 12.445 -12.942 7.721 1.00 77.56 110 CYS A C 1
ATOM 911 O O . CYS A 1 110 ? 12.600 -12.732 8.927 1.00 77.56 110 CYS A O 1
ATOM 913 N N . HIS A 1 111 ? 13.280 -13.720 7.034 1.00 74.81 111 HIS A N 1
ATOM 914 C CA . HIS A 1 111 ? 14.427 -14.437 7.594 1.00 74.81 111 HIS A CA 1
ATOM 915 C C . HIS A 1 111 ? 15.765 -13.720 7.367 1.00 74.81 111 HIS A C 1
ATOM 917 O O . HIS A 1 111 ? 16.815 -14.253 7.720 1.00 74.81 111 HIS A O 1
ATOM 923 N N . THR A 1 112 ? 15.755 -12.519 6.784 1.00 78.75 112 THR A N 1
ATOM 924 C CA . THR A 1 112 ? 16.975 -11.772 6.456 1.00 78.75 112 THR A CA 1
ATOM 925 C C . THR A 1 112 ? 17.070 -10.472 7.254 1.00 78.75 112 THR A C 1
ATOM 927 O O . THR A 1 112 ? 16.067 -9.820 7.532 1.00 78.75 112 THR A O 1
ATOM 930 N N . SER A 1 113 ? 18.290 -10.021 7.563 1.00 82.44 113 SER A N 1
ATOM 931 C CA . SER A 1 113 ? 18.515 -8.678 8.135 1.00 82.44 113 SER A CA 1
ATOM 932 C C . SER A 1 113 ? 18.078 -7.545 7.193 1.00 82.44 113 SER A C 1
ATOM 934 O O . SER A 1 113 ? 17.886 -6.403 7.608 1.00 82.44 113 SER A O 1
ATOM 936 N N . ARG A 1 114 ? 17.905 -7.853 5.905 1.00 88.56 114 ARG A N 1
ATOM 937 C CA . ARG A 1 114 ? 17.439 -6.921 4.875 1.00 88.56 114 ARG A CA 1
ATOM 938 C C . ARG A 1 114 ? 15.933 -6.709 4.929 1.00 88.56 114 ARG A C 1
ATOM 940 O O . ARG A 1 114 ? 15.472 -5.620 4.595 1.00 88.56 114 ARG A O 1
ATOM 947 N N . ALA A 1 115 ? 15.186 -7.694 5.411 1.00 90.50 115 ALA A N 1
ATOM 948 C CA . ALA A 1 115 ? 13.750 -7.589 5.603 1.00 90.50 115 ALA A CA 1
ATOM 949 C C . ALA A 1 115 ? 13.405 -6.525 6.665 1.00 90.50 115 ALA A C 1
ATOM 951 O O . ALA A 1 115 ? 12.488 -5.730 6.470 1.00 90.50 115 ALA A O 1
ATOM 952 N N . GLU A 1 116 ? 14.203 -6.413 7.732 1.00 89.81 116 GLU A N 1
ATOM 953 C CA . GLU A 1 116 ? 14.053 -5.353 8.739 1.00 89.81 116 GLU A CA 1
ATOM 954 C C . GLU A 1 116 ? 14.385 -3.966 8.173 1.00 89.81 116 GLU A C 1
ATOM 956 O O . GLU A 1 116 ? 13.611 -3.024 8.350 1.00 89.81 116 GLU A O 1
ATOM 961 N N . LYS A 1 117 ? 15.486 -3.837 7.419 1.00 92.06 117 LYS A N 1
ATOM 962 C CA . LYS A 1 117 ? 15.818 -2.582 6.721 1.00 92.06 117 LYS A CA 1
ATOM 963 C C . LYS A 1 117 ? 14.712 -2.162 5.750 1.00 92.06 117 LYS A C 1
ATOM 965 O O . LYS A 1 117 ? 14.346 -0.990 5.712 1.00 92.06 117 LYS A O 1
ATOM 970 N N . SER A 1 118 ? 14.157 -3.118 5.007 1.00 94.50 118 SER A N 1
ATOM 971 C CA . SER A 1 118 ? 13.053 -2.883 4.073 1.00 94.50 118 SER A CA 1
ATOM 972 C C . SER A 1 118 ? 11.783 -2.461 4.802 1.00 94.50 118 SER A C 1
ATOM 974 O O . SER A 1 118 ? 11.123 -1.523 4.365 1.00 94.50 118 SER A O 1
ATOM 976 N N . TRP A 1 119 ? 11.483 -3.075 5.951 1.00 92.81 119 TRP A N 1
ATOM 977 C CA . TRP A 1 119 ? 10.372 -2.668 6.810 1.00 92.81 119 TRP A CA 1
ATOM 978 C C . TRP A 1 119 ? 10.531 -1.231 7.304 1.00 92.81 119 TRP A C 1
ATOM 980 O O . TRP A 1 119 ? 9.605 -0.438 7.163 1.00 92.81 119 TRP A O 1
ATOM 990 N N . ILE A 1 120 ? 11.705 -0.869 7.832 1.00 91.75 120 ILE A N 1
ATOM 991 C CA . ILE A 1 120 ? 11.986 0.496 8.304 1.00 91.75 120 ILE A CA 1
ATOM 992 C C . ILE A 1 120 ? 11.838 1.498 7.156 1.00 91.75 120 ILE A C 1
ATOM 994 O O . ILE A 1 120 ? 11.172 2.520 7.319 1.00 91.75 120 ILE A O 1
ATOM 998 N N . ALA A 1 121 ? 12.411 1.199 5.986 1.00 93.94 121 ALA A N 1
ATOM 999 C CA . ALA A 1 121 ? 12.307 2.058 4.812 1.00 93.94 121 ALA A CA 1
ATOM 1000 C C . ALA A 1 121 ? 10.850 2.222 4.352 1.00 93.94 121 ALA A C 1
ATOM 1002 O O . ALA A 1 121 ? 10.402 3.345 4.122 1.00 93.94 121 ALA A O 1
ATOM 1003 N N . PHE A 1 122 ? 10.092 1.126 4.264 1.00 94.69 122 PHE A N 1
ATOM 1004 C CA . PHE A 1 122 ? 8.689 1.145 3.857 1.00 94.69 122 PHE A CA 1
ATOM 1005 C C . PHE A 1 122 ? 7.809 1.894 4.863 1.00 94.69 122 PHE A C 1
ATOM 1007 O O . PHE A 1 122 ? 7.030 2.757 4.468 1.00 94.69 122 PHE A O 1
ATOM 1014 N N . ALA A 1 123 ? 7.969 1.635 6.163 1.00 92.25 123 ALA A N 1
ATOM 1015 C CA . ALA A 1 123 ? 7.238 2.330 7.218 1.00 92.25 123 ALA A CA 1
ATOM 1016 C C . ALA A 1 123 ? 7.561 3.832 7.242 1.00 92.25 123 ALA A C 1
ATOM 1018 O O . ALA A 1 123 ? 6.654 4.652 7.379 1.00 92.25 123 ALA A O 1
ATOM 1019 N N . TYR A 1 124 ? 8.829 4.209 7.049 1.00 93.06 124 TYR A N 1
ATOM 1020 C CA . TYR A 1 124 ? 9.239 5.610 6.943 1.00 93.06 124 TYR A CA 1
ATOM 1021 C C . TYR A 1 124 ? 8.606 6.298 5.727 1.00 93.06 124 TYR A C 1
ATOM 1023 O O . TYR A 1 124 ? 8.022 7.375 5.866 1.00 93.06 124 TYR A O 1
ATOM 1031 N N . LEU A 1 125 ? 8.680 5.664 4.549 1.00 94.81 125 LEU A N 1
ATOM 1032 C CA . LEU A 1 125 ? 8.044 6.146 3.321 1.00 94.81 125 LEU A CA 1
ATOM 1033 C C . LEU A 1 125 ? 6.546 6.338 3.523 1.00 94.81 125 LEU A C 1
ATOM 1035 O O . LEU A 1 125 ? 6.019 7.404 3.209 1.00 94.81 125 LEU A O 1
ATOM 1039 N N . PHE A 1 126 ? 5.877 5.332 4.084 1.00 93.88 126 PHE A N 1
ATOM 1040 C CA . PHE A 1 126 ? 4.449 5.363 4.354 1.00 93.88 126 PHE A CA 1
ATOM 1041 C C . PHE A 1 126 ? 4.092 6.516 5.291 1.00 93.88 126 PHE A C 1
ATOM 1043 O O . PHE A 1 126 ? 3.275 7.365 4.938 1.00 93.88 126 PHE A O 1
ATOM 1050 N N . HIS A 1 127 ? 4.746 6.597 6.452 1.00 92.06 127 HIS A N 1
ATOM 1051 C CA . HIS A 1 127 ? 4.478 7.622 7.456 1.00 92.06 127 HIS A CA 1
ATOM 1052 C C . HIS A 1 127 ? 4.671 9.040 6.898 1.00 92.06 127 HIS A C 1
ATOM 1054 O O . HIS A 1 127 ? 3.821 9.903 7.101 1.00 92.06 127 HIS A O 1
ATOM 1060 N N . LYS A 1 128 ? 5.756 9.281 6.150 1.00 93.62 128 LYS A N 1
ATOM 1061 C CA . LYS A 1 128 ? 6.079 10.605 5.593 1.00 93.62 128 LYS A CA 1
ATOM 1062 C C . LYS A 1 128 ? 5.267 11.000 4.359 1.00 93.62 128 LYS A C 1
ATOM 1064 O O . LYS A 1 128 ? 5.330 12.168 3.982 1.00 93.62 128 LYS A O 1
ATOM 1069 N N . SER A 1 129 ? 4.551 10.071 3.728 1.00 93.88 129 SER A N 1
ATOM 1070 C CA . SER A 1 129 ? 3.744 10.346 2.532 1.00 93.88 129 SER A CA 1
ATOM 1071 C C . SER A 1 129 ? 2.246 10.306 2.815 1.00 93.88 129 SER A C 1
ATOM 1073 O O . SER A 1 129 ? 1.582 11.327 2.690 1.00 93.88 129 SER A O 1
ATOM 1075 N N . ILE A 1 130 ? 1.726 9.149 3.219 1.00 92.62 130 ILE A N 1
ATOM 1076 C CA . ILE A 1 130 ? 0.293 8.900 3.420 1.00 92.62 130 ILE A CA 1
ATOM 1077 C C . ILE A 1 130 ? -0.082 8.970 4.901 1.00 92.62 130 ILE A C 1
ATOM 1079 O O . ILE A 1 130 ? -1.163 9.438 5.241 1.00 92.62 130 ILE A O 1
ATOM 1083 N N . GLY A 1 131 ? 0.804 8.536 5.803 1.00 88.62 131 GLY A N 1
ATOM 1084 C CA . GLY A 1 131 ? 0.515 8.461 7.240 1.00 88.62 131 GLY A CA 1
ATOM 1085 C C . GLY A 1 131 ? 0.083 9.796 7.852 1.00 88.62 131 GLY A C 1
ATOM 1086 O O . GLY A 1 131 ? -0.748 9.803 8.753 1.00 88.62 131 GLY A O 1
ATOM 1087 N N . VAL A 1 132 ? 0.565 10.920 7.309 1.00 88.44 132 VAL A N 1
ATOM 1088 C CA . VAL A 1 132 ? 0.154 12.278 7.712 1.00 88.44 132 VAL A CA 1
ATOM 1089 C C . VAL A 1 132 ? -1.340 12.547 7.515 1.00 88.44 132 VAL A C 1
ATOM 1091 O O . VAL A 1 132 ? -1.926 13.320 8.269 1.00 88.44 132 VAL A O 1
ATOM 1094 N N . GLU A 1 133 ? -1.975 11.898 6.538 1.00 90.88 133 GLU A N 1
ATOM 1095 C CA . GLU A 1 133 ? -3.418 12.012 6.292 1.00 90.88 133 GLU A CA 1
ATOM 1096 C C . GLU A 1 133 ? -4.240 11.263 7.346 1.00 90.88 133 GLU A C 1
ATOM 1098 O O . GLU A 1 133 ? -5.418 11.559 7.549 1.00 90.88 133 GLU A O 1
ATOM 1103 N N . TYR A 1 134 ? -3.591 10.334 8.051 1.00 91.75 134 TYR A N 1
ATOM 1104 C CA . TYR A 1 134 ? -4.144 9.500 9.110 1.00 91.75 134 TYR A CA 1
ATOM 1105 C C . TYR A 1 134 ? -3.606 9.875 10.496 1.00 91.75 134 TYR A C 1
ATOM 1107 O O . TYR A 1 134 ? -3.638 9.052 11.409 1.00 91.75 134 TYR A O 1
ATOM 1115 N N . SER A 1 135 ? -3.141 11.114 10.687 1.00 90.00 135 SER A N 1
ATOM 1116 C CA . SER A 1 135 ? -2.663 11.615 11.988 1.00 90.00 135 SER A CA 1
ATOM 1117 C C . SER A 1 135 ? -3.718 11.523 13.094 1.00 90.00 135 SER A C 1
ATOM 1119 O O . SER A 1 135 ? -3.386 11.377 14.262 1.00 90.00 135 SER A O 1
ATOM 1121 N N . PHE A 1 136 ? -5.004 11.510 12.737 1.00 90.75 136 PHE A N 1
ATOM 1122 C CA . PHE A 1 136 ? -6.105 11.293 13.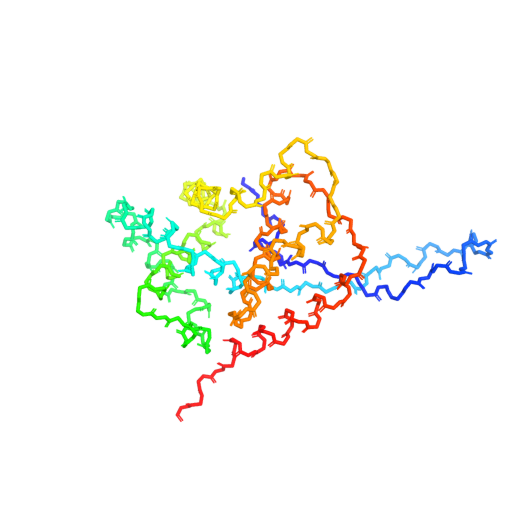678 1.00 90.75 136 PHE A CA 1
ATOM 1123 C C . PHE A 1 136 ? -6.153 9.888 14.297 1.00 90.75 136 PHE A C 1
ATOM 1125 O O . PHE A 1 136 ? -7.036 9.638 15.116 1.00 90.75 136 PHE A O 1
ATOM 1132 N N . LEU A 1 137 ? -5.301 8.965 13.847 1.00 88.88 137 LEU A N 1
ATOM 1133 C CA . LEU A 1 137 ? -5.099 7.661 14.471 1.00 88.88 137 LEU A CA 1
ATOM 1134 C C . LEU A 1 137 ? -4.110 7.737 15.645 1.00 88.88 137 LEU A C 1
ATOM 1136 O O . LEU A 1 137 ? -4.091 6.841 16.481 1.00 88.88 137 LEU A O 1
ATOM 1140 N N . GLU A 1 138 ? -3.275 8.775 15.725 1.00 87.38 138 GLU A N 1
ATOM 1141 C CA . GLU A 1 138 ? -2.230 8.866 16.746 1.00 87.38 138 GLU A CA 1
ATOM 1142 C C . GLU A 1 138 ? -2.831 8.905 18.159 1.00 87.38 138 GLU A C 1
ATOM 1144 O O . GLU A 1 138 ? -3.613 9.787 18.501 1.00 87.38 138 GLU A O 1
ATOM 1149 N N . GLY A 1 139 ? -2.448 7.934 18.994 1.00 86.25 139 GLY A N 1
ATOM 1150 C CA . GLY A 1 139 ? -2.914 7.823 20.382 1.00 86.25 139 GLY A CA 1
ATOM 1151 C C . GLY A 1 139 ? -4.295 7.182 20.559 1.00 86.25 139 GLY A C 1
ATOM 1152 O O . GLY A 1 139 ? -4.703 6.942 21.696 1.00 86.25 139 GLY A O 1
ATOM 1153 N N . GLU A 1 140 ? -4.989 6.855 19.470 1.00 92.50 140 GLU A N 1
ATOM 1154 C CA . GLU A 1 140 ? -6.287 6.186 19.520 1.00 92.50 140 GLU A CA 1
ATOM 1155 C C . GLU A 1 140 ? -6.140 4.673 19.729 1.00 92.50 140 GLU A C 1
ATOM 1157 O O . GLU A 1 140 ? -5.131 4.067 19.374 1.00 92.50 140 GLU A O 1
ATOM 1162 N N . LYS A 1 141 ? -7.172 4.038 20.295 1.00 93.44 141 LYS A N 1
ATOM 1163 C CA . LYS A 1 141 ? -7.280 2.563 20.356 1.00 93.44 141 LYS A CA 1
ATOM 1164 C C . LYS A 1 141 ? -8.295 2.002 19.365 1.00 93.44 141 LYS A C 1
ATOM 1166 O O . LYS A 1 141 ? -8.177 0.849 18.962 1.00 93.44 141 LYS A O 1
ATOM 1171 N N . LEU A 1 142 ? -9.286 2.811 18.996 1.00 93.94 142 LEU A N 1
ATOM 1172 C CA . LEU A 1 142 ? -10.400 2.439 18.136 1.00 93.94 142 LEU A CA 1
ATOM 1173 C C . LEU A 1 142 ? -10.765 3.628 17.247 1.00 93.94 142 LEU A C 1
ATOM 1175 O O . LEU A 1 142 ? -10.852 4.755 17.729 1.00 93.94 142 LEU A O 1
ATOM 1179 N N . VAL A 1 143 ? -11.031 3.378 15.969 1.00 94.69 143 VAL A N 1
ATOM 1180 C CA . VAL A 1 143 ? -11.479 4.405 15.022 1.00 94.69 143 VAL A CA 1
ATOM 1181 C C . VAL A 1 143 ? -12.645 3.912 14.174 1.00 94.69 143 VAL A C 1
ATOM 1183 O O . VAL A 1 143 ? -12.703 2.735 13.828 1.00 94.69 143 VAL A O 1
ATOM 1186 N N . SER A 1 144 ? -13.572 4.799 13.808 1.00 93.75 144 SER A N 1
ATOM 1187 C CA . SER A 1 144 ? -14.667 4.437 12.904 1.00 93.75 144 SER A CA 1
ATOM 1188 C C . SER A 1 144 ? -14.193 4.293 11.458 1.00 93.75 144 SER A C 1
ATOM 1190 O O . SER A 1 144 ? -13.365 5.070 10.970 1.00 93.75 144 SER A O 1
ATOM 1192 N N . PHE A 1 145 ? -14.756 3.317 10.745 1.00 94.00 145 PHE A N 1
ATOM 1193 C CA . PHE A 1 145 ? -14.496 3.129 9.319 1.00 94.00 145 PHE A CA 1
ATOM 1194 C C . PHE A 1 145 ? -14.930 4.348 8.486 1.00 94.00 145 PHE A C 1
ATOM 1196 O O . PHE A 1 145 ? -14.241 4.729 7.541 1.00 94.00 145 PHE A O 1
ATOM 1203 N N . GLU A 1 146 ? -16.001 5.039 8.876 1.00 92.94 146 GLU A N 1
ATOM 1204 C CA . GLU A 1 146 ? -16.444 6.290 8.234 1.00 92.94 146 GLU A CA 1
ATOM 1205 C C . GLU A 1 146 ? -15.382 7.400 8.285 1.00 92.94 146 GLU A C 1
ATOM 1207 O O . GLU A 1 146 ? -15.188 8.122 7.306 1.00 92.94 146 GLU A O 1
ATOM 1212 N N . LYS A 1 147 ? -14.634 7.515 9.392 1.00 93.25 147 LYS A N 1
ATOM 1213 C CA . LYS A 1 147 ? -13.543 8.497 9.508 1.00 93.25 147 LYS A CA 1
ATOM 1214 C C . LYS A 1 147 ? -12.388 8.175 8.558 1.00 93.25 147 LYS A C 1
ATOM 1216 O O . LYS A 1 147 ? -11.721 9.083 8.076 1.00 93.25 147 LYS A O 1
ATOM 1221 N N . ILE A 1 148 ? -12.166 6.896 8.259 1.00 94.88 148 ILE A N 1
ATOM 1222 C CA . ILE A 1 148 ? -11.211 6.467 7.228 1.00 94.88 148 ILE A CA 1
ATOM 1223 C C . ILE A 1 148 ? -11.749 6.801 5.830 1.00 94.88 148 ILE A C 1
ATOM 1225 O O . ILE A 1 148 ? -10.997 7.297 4.988 1.00 94.88 148 ILE A O 1
ATOM 1229 N N . CYS A 1 149 ? -13.043 6.571 5.590 1.00 94.06 149 CYS A N 1
ATOM 1230 C CA . CYS A 1 149 ? -13.686 6.864 4.309 1.00 94.06 149 CYS A CA 1
ATOM 1231 C C . CYS A 1 149 ? -13.633 8.353 3.956 1.00 94.06 149 CYS A C 1
ATOM 1233 O O . CYS A 1 149 ? -13.297 8.679 2.822 1.00 94.06 149 CYS A O 1
ATOM 1235 N N . SER A 1 150 ? -13.844 9.255 4.919 1.00 93.06 150 SER A N 1
ATOM 1236 C CA . SER A 1 150 ? -13.800 10.706 4.665 1.00 93.06 150 SER A CA 1
ATOM 1237 C C . SER A 1 150 ? -12.432 11.209 4.180 1.00 93.06 150 SER A C 1
ATOM 1239 O O . SER A 1 150 ? -12.342 12.211 3.469 1.00 93.06 150 SER A O 1
ATOM 1241 N N . VAL A 1 151 ? -11.340 10.509 4.511 1.00 94.06 151 VAL A N 1
ATOM 1242 C CA . VAL A 1 151 ? -10.026 10.785 3.911 1.00 94.06 151 VAL A CA 1
ATOM 1243 C C . VAL A 1 151 ? -9.961 10.274 2.478 1.00 94.06 151 VAL A C 1
ATOM 1245 O O . VAL A 1 151 ? -9.504 10.996 1.596 1.00 94.06 151 VAL A O 1
ATOM 1248 N N . ALA A 1 152 ? -10.438 9.054 2.238 1.00 93.50 152 ALA A N 1
ATOM 1249 C CA . ALA A 1 152 ? -10.431 8.430 0.920 1.00 93.50 152 ALA A CA 1
ATOM 1250 C C . ALA A 1 152 ? -11.311 9.174 -0.107 1.00 93.50 152 ALA A C 1
ATOM 1252 O O . ALA A 1 152 ? -10.968 9.211 -1.288 1.00 93.50 152 ALA A O 1
ATOM 1253 N N . GLU A 1 153 ? -12.397 9.814 0.335 1.00 92.75 153 GLU A N 1
ATOM 1254 C CA . GLU A 1 153 ? -13.305 10.628 -0.492 1.00 92.75 153 GLU A CA 1
ATOM 1255 C C . GLU A 1 153 ? -12.601 11.785 -1.211 1.00 92.75 153 GLU A C 1
ATOM 1257 O O . GLU A 1 153 ? -12.973 12.132 -2.331 1.00 92.75 153 GLU A O 1
ATOM 1262 N N . LYS A 1 154 ? -11.515 12.323 -0.639 1.00 93.62 154 LYS A N 1
ATOM 1263 C CA . LYS A 1 154 ? -10.687 13.362 -1.282 1.00 93.62 154 LYS A CA 1
ATOM 1264 C C . LYS A 1 154 ? -10.105 12.913 -2.627 1.00 93.62 154 LYS A C 1
ATOM 1266 O O . LYS A 1 154 ? -9.710 13.750 -3.433 1.00 93.62 154 LYS A O 1
ATOM 1271 N N . TYR A 1 155 ? -10.051 11.602 -2.859 1.00 92.88 155 TYR A N 1
ATOM 1272 C CA . TYR A 1 155 ? -9.439 10.969 -4.022 1.00 92.88 155 TYR A CA 1
ATOM 1273 C C . TYR A 1 155 ? -10.453 10.303 -4.959 1.00 92.88 155 TYR A C 1
ATOM 1275 O O . TYR A 1 155 ? -10.051 9.538 -5.836 1.00 92.88 155 TYR A O 1
ATOM 1283 N N . GLN A 1 156 ? -11.753 10.575 -4.795 1.00 92.25 156 GLN A N 1
ATOM 1284 C CA . GLN A 1 156 ? -12.831 9.903 -5.539 1.00 92.25 156 GLN A CA 1
ATOM 1285 C C . GLN A 1 156 ? -12.742 10.035 -7.066 1.00 92.25 156 GLN A C 1
ATOM 1287 O O . GLN A 1 156 ? -13.178 9.139 -7.782 1.00 92.25 156 GLN A O 1
ATOM 1292 N N . GLU A 1 157 ? -12.120 11.107 -7.560 1.00 92.88 157 GLU A N 1
ATOM 1293 C CA . GLU A 1 157 ? -11.937 11.361 -8.995 1.00 92.88 157 GLU A CA 1
ATOM 1294 C C . GLU A 1 157 ? -10.944 10.392 -9.659 1.00 92.88 157 GLU A C 1
ATOM 1296 O O . GLU A 1 157 ? -10.923 10.258 -10.883 1.00 92.88 157 GLU A O 1
ATOM 1301 N N . ILE A 1 158 ? -10.099 9.712 -8.874 1.00 91.81 158 ILE A N 1
ATOM 1302 C CA . ILE A 1 158 ? -9.105 8.770 -9.392 1.00 91.81 158 ILE A CA 1
ATOM 1303 C C . ILE A 1 158 ? -9.598 7.340 -9.132 1.00 91.81 158 ILE A C 1
ATOM 1305 O O . ILE A 1 158 ? -9.665 6.914 -7.975 1.00 91.81 158 ILE A O 1
ATOM 1309 N N . PRO A 1 159 ? -9.881 6.548 -10.185 1.00 90.81 159 PRO A N 1
ATOM 1310 C CA . PRO A 1 159 ? -10.368 5.182 -10.034 1.00 90.81 159 PRO A CA 1
ATOM 1311 C C . PRO A 1 159 ? -9.489 4.343 -9.104 1.00 90.81 159 PRO A C 1
ATOM 1313 O O . PRO A 1 159 ? -8.258 4.372 -9.203 1.00 90.81 159 PRO A O 1
ATOM 1316 N N . PHE A 1 160 ? -10.142 3.590 -8.214 1.00 92.69 160 PHE A N 1
ATOM 1317 C CA . PHE A 1 160 ? -9.547 2.707 -7.198 1.00 92.69 160 PHE A CA 1
ATOM 1318 C C . PHE A 1 160 ? -8.677 3.389 -6.131 1.00 92.69 160 PHE A C 1
ATOM 1320 O O . PHE A 1 160 ? -8.326 2.737 -5.145 1.00 92.69 160 PHE A O 1
ATOM 1327 N N . LEU A 1 161 ? -8.355 4.681 -6.264 1.00 95.06 161 LEU A N 1
ATOM 1328 C CA . LEU A 1 161 ? -7.516 5.384 -5.298 1.00 95.06 161 LEU A CA 1
ATOM 1329 C C . LEU A 1 161 ? -8.180 5.512 -3.917 1.00 95.06 161 LEU A C 1
ATOM 1331 O O . LEU A 1 161 ? -7.480 5.273 -2.934 1.00 95.06 161 LEU A O 1
ATOM 1335 N N . PRO A 1 162 ? -9.504 5.748 -3.789 1.00 95.44 162 PRO A N 1
ATOM 1336 C CA . PRO A 1 162 ? -10.168 5.702 -2.487 1.00 95.44 162 PRO A CA 1
ATOM 1337 C C . PRO A 1 162 ? -9.999 4.347 -1.793 1.00 95.44 162 PRO A C 1
ATOM 1339 O O . PRO A 1 162 ? -9.604 4.278 -0.633 1.00 95.44 162 PRO A O 1
ATOM 1342 N N . SER A 1 163 ? -10.218 3.245 -2.517 1.00 95.62 163 SER A N 1
ATOM 1343 C CA . SER A 1 163 ? -10.032 1.891 -1.985 1.00 95.62 163 SER A CA 1
ATOM 1344 C C . SER A 1 163 ? -8.579 1.616 -1.591 1.00 95.62 163 SER A C 1
ATOM 1346 O O . SER A 1 163 ? -8.324 0.959 -0.581 1.00 95.62 163 SER A O 1
ATOM 1348 N N . ALA A 1 164 ? -7.626 2.148 -2.357 1.00 96.88 164 ALA A N 1
ATOM 1349 C CA . ALA A 1 164 ? -6.202 2.066 -2.063 1.00 96.88 164 ALA A CA 1
ATOM 1350 C C . ALA A 1 164 ? -5.831 2.815 -0.774 1.00 96.88 164 ALA A C 1
ATOM 1352 O O . ALA A 1 164 ? -5.133 2.265 0.077 1.00 96.88 164 ALA A O 1
ATOM 1353 N N . TYR A 1 165 ? -6.367 4.021 -0.590 1.00 96.62 165 TYR A N 1
ATOM 1354 C CA . TYR A 1 165 ? -6.211 4.807 0.632 1.00 96.62 165 TYR A CA 1
ATOM 1355 C C . TYR A 1 165 ? -6.865 4.126 1.838 1.00 96.62 165 TYR A C 1
ATOM 1357 O O . TYR A 1 165 ? -6.255 4.033 2.899 1.00 96.62 165 TYR A O 1
ATOM 1365 N N . ILE A 1 166 ? -8.048 3.530 1.676 1.00 96.19 166 ILE A N 1
ATOM 1366 C CA . ILE A 1 166 ? -8.650 2.701 2.729 1.00 96.19 166 ILE A CA 1
ATOM 1367 C C . ILE A 1 166 ? -7.701 1.553 3.111 1.00 96.19 166 ILE A C 1
ATOM 1369 O O . ILE A 1 166 ? -7.398 1.388 4.289 1.00 96.19 166 ILE A O 1
ATOM 1373 N N . CYS A 1 167 ? -7.159 0.797 2.149 1.00 96.50 167 CYS A N 1
ATOM 1374 C CA . CYS A 1 167 ? -6.197 -0.277 2.445 1.00 96.50 167 CYS A CA 1
ATOM 1375 C C . CYS A 1 167 ? -4.938 0.241 3.160 1.00 96.50 167 CYS A C 1
ATOM 1377 O O . CYS A 1 167 ? -4.434 -0.410 4.077 1.00 96.50 167 CYS A O 1
ATOM 1379 N N . ALA A 1 168 ? -4.455 1.424 2.773 1.00 95.81 168 ALA A N 1
ATOM 1380 C CA . ALA A 1 168 ? -3.347 2.106 3.430 1.00 95.81 168 ALA A CA 1
ATOM 1381 C C . ALA A 1 168 ? -3.682 2.443 4.896 1.00 95.81 168 ALA A C 1
ATOM 1383 O O . ALA A 1 168 ? -2.869 2.182 5.782 1.00 95.81 168 ALA A O 1
ATOM 1384 N N . ALA A 1 169 ? -4.891 2.932 5.180 1.00 95.44 169 ALA A N 1
ATOM 1385 C CA . ALA A 1 169 ? -5.356 3.179 6.544 1.00 95.44 169 ALA A CA 1
ATOM 1386 C C . ALA A 1 169 ? -5.389 1.900 7.390 1.00 95.44 169 ALA A C 1
ATOM 1388 O O . ALA A 1 169 ? -4.917 1.915 8.524 1.00 95.44 169 ALA A O 1
ATOM 1389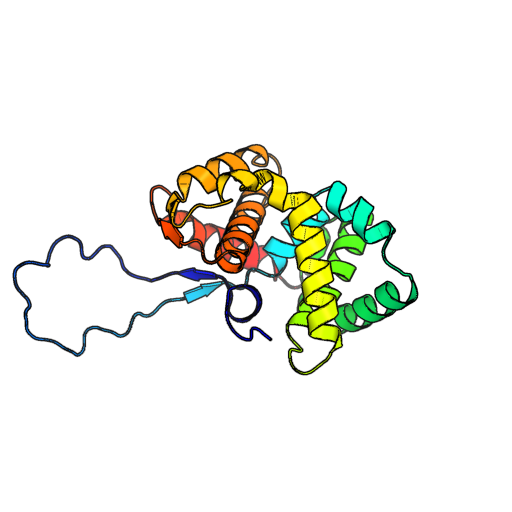 N N . PHE A 1 170 ? -5.886 0.784 6.840 1.00 95.19 170 PHE A N 1
ATOM 1390 C CA . PHE A 1 170 ? -5.873 -0.512 7.531 1.00 95.19 170 PHE A CA 1
ATOM 1391 C C . PHE A 1 170 ? -4.449 -0.971 7.861 1.00 95.19 170 PHE A C 1
ATOM 1393 O O . PHE A 1 170 ? -4.190 -1.404 8.982 1.00 95.19 170 PHE A O 1
ATOM 1400 N N . PHE A 1 171 ? -3.514 -0.826 6.918 1.00 93.38 171 PHE A N 1
ATOM 1401 C CA . PHE A 1 171 ? -2.099 -1.107 7.166 1.00 93.38 171 PHE A CA 1
ATOM 1402 C C . PHE A 1 171 ? -1.520 -0.228 8.278 1.00 93.38 171 PHE A C 1
ATOM 1404 O O . PHE A 1 171 ? -0.838 -0.725 9.178 1.00 93.38 171 PHE A O 1
ATOM 1411 N N . TRP A 1 172 ? -1.820 1.069 8.260 1.00 91.88 172 TRP A N 1
ATOM 1412 C CA . TRP A 1 172 ? -1.311 1.996 9.265 1.00 91.88 172 TRP A CA 1
ATOM 1413 C C . TRP A 1 172 ? -1.901 1.738 10.654 1.00 91.88 172 TRP A C 1
ATOM 1415 O O . TRP A 1 172 ? -1.160 1.730 11.639 1.00 91.88 172 TRP A O 1
ATOM 1425 N N . ALA A 1 173 ? -3.201 1.456 10.735 1.00 92.62 173 ALA A N 1
ATOM 1426 C CA . ALA A 1 173 ? -3.882 1.092 11.972 1.00 92.62 173 ALA A CA 1
ATOM 1427 C C . ALA A 1 173 ? -3.305 -0.201 12.576 1.00 92.62 173 ALA A C 1
ATOM 1429 O O . ALA A 1 173 ? -2.950 -0.218 13.753 1.00 92.62 173 ALA A O 1
ATOM 1430 N N . GLU A 1 174 ? -3.088 -1.247 11.768 1.00 91.81 174 GLU A N 1
ATOM 1431 C CA . GLU A 1 174 ? -2.433 -2.489 12.214 1.00 91.81 174 GLU A CA 1
ATOM 1432 C C . GLU A 1 174 ? -1.004 -2.238 12.724 1.00 91.81 174 GLU A C 1
ATOM 1434 O O . GLU A 1 174 ? -0.555 -2.837 13.707 1.00 91.81 174 GLU A O 1
ATOM 1439 N N . SER A 1 175 ? -0.257 -1.339 12.079 1.00 86.88 175 SER A N 1
ATOM 1440 C CA . SER A 1 175 ? 1.103 -1.004 12.515 1.00 86.88 175 SER A CA 1
ATOM 1441 C C . SER A 1 175 ? 1.132 -0.387 13.922 1.00 86.88 175 SER A C 1
ATOM 1443 O O . SER A 1 175 ? 2.065 -0.657 14.682 1.00 86.88 175 SER A O 1
ATOM 1445 N N . GLN A 1 176 ? 0.071 0.338 14.290 1.00 87.00 176 GLN A N 1
ATOM 1446 C CA . GLN A 1 176 ? -0.100 1.036 15.566 1.00 87.00 176 GLN A CA 1
ATOM 1447 C C . GLN A 1 176 ? -0.977 0.278 16.583 1.00 87.00 176 GLN A C 1
ATOM 1449 O O . GLN A 1 176 ? -1.194 0.776 17.683 1.00 87.00 176 GLN A O 1
ATOM 1454 N N . ASN A 1 177 ? -1.436 -0.938 16.259 1.00 90.31 177 ASN A N 1
ATOM 1455 C CA . ASN A 1 177 ? -2.383 -1.730 17.063 1.00 90.31 177 ASN A CA 1
ATOM 1456 C C . ASN A 1 177 ? -3.713 -1.004 17.344 1.00 90.31 177 ASN A C 1
ATOM 1458 O O . ASN A 1 177 ? -4.246 -1.072 18.452 1.00 90.31 177 ASN A O 1
ATOM 1462 N N . ILE A 1 178 ? -4.237 -0.312 16.336 1.00 93.50 178 ILE A N 1
ATOM 1463 C CA . ILE A 1 178 ? -5.503 0.421 16.399 1.00 93.50 178 ILE A CA 1
ATOM 1464 C C . ILE A 1 178 ? -6.587 -0.428 15.750 1.00 93.50 178 ILE A C 1
ATOM 1466 O O . ILE A 1 178 ? -6.434 -0.894 14.619 1.00 93.50 178 ILE A O 1
ATOM 1470 N N . GLU A 1 179 ? -7.695 -0.618 16.455 1.00 93.12 179 GLU A N 1
ATOM 1471 C CA . GLU A 1 179 ? -8.849 -1.326 15.918 1.00 93.12 179 GLU A CA 1
ATOM 1472 C C . GLU A 1 179 ? -9.688 -0.399 15.026 1.00 93.12 179 GLU A C 1
ATOM 1474 O O . GLU A 1 179 ? -9.880 0.782 15.319 1.00 93.12 179 GLU A O 1
ATOM 1479 N N . ILE A 1 180 ? -10.209 -0.938 13.923 1.00 92.62 180 ILE A N 1
ATOM 1480 C CA . ILE A 1 180 ? -11.150 -0.225 13.057 1.00 92.62 180 ILE A CA 1
ATOM 1481 C C . ILE A 1 180 ? -12.543 -0.791 13.306 1.00 92.62 180 ILE A C 1
ATOM 1483 O O . ILE A 1 180 ? -12.827 -1.949 12.990 1.00 92.62 180 ILE A O 1
ATOM 1487 N N . GLN A 1 181 ? -13.420 0.048 13.847 1.00 92.31 181 GLN A N 1
ATOM 1488 C CA . GLN A 1 181 ? -14.826 -0.262 14.030 1.00 92.31 181 GLN A CA 1
ATOM 1489 C C . GLN A 1 181 ? -15.499 -0.381 12.660 1.00 92.31 181 GLN A C 1
ATOM 1491 O O . GLN A 1 181 ? -15.586 0.585 11.900 1.00 92.31 181 GLN A O 1
ATOM 1496 N N . ARG A 1 182 ? -15.991 -1.582 12.358 1.00 88.25 182 ARG A N 1
ATOM 1497 C CA . ARG A 1 182 ? -16.693 -1.919 11.115 1.00 88.25 182 ARG A CA 1
ATOM 1498 C C . ARG A 1 182 ? -18.115 -1.356 11.163 1.00 88.25 182 ARG A C 1
ATOM 1500 O O . ARG A 1 182 ? -19.025 -2.029 11.635 1.00 88.25 182 ARG A O 1
ATOM 1507 N N . ASN A 1 183 ? -18.283 -0.103 10.754 1.00 82.75 183 ASN A N 1
ATOM 1508 C CA . ASN A 1 183 ? -19.568 0.591 10.707 1.00 82.75 183 ASN A CA 1
ATOM 1509 C C . ASN A 1 183 ? -19.881 1.115 9.294 1.00 82.75 183 ASN A C 1
ATOM 1511 O O . ASN A 1 183 ? -19.037 1.064 8.395 1.00 82.75 183 ASN A O 1
ATOM 1515 N N . GLY A 1 184 ? -21.106 1.614 9.104 1.00 81.38 184 GLY A N 1
ATOM 1516 C CA . GLY A 1 184 ? -21.523 2.298 7.882 1.00 81.38 184 GLY A CA 1
ATOM 1517 C C . GLY A 1 184 ? -21.371 1.430 6.631 1.00 81.38 184 GLY A C 1
ATOM 1518 O O . GLY A 1 184 ? -21.960 0.360 6.521 1.00 81.38 184 GLY A O 1
ATOM 1519 N N . THR A 1 185 ? -20.568 1.896 5.677 1.00 82.06 185 THR A N 1
ATOM 1520 C CA . THR A 1 185 ? -20.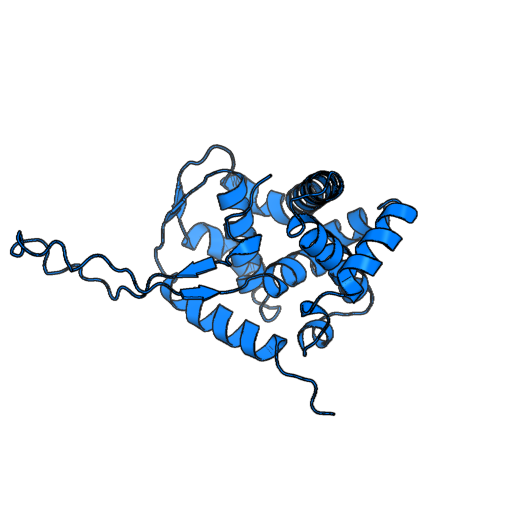388 1.272 4.357 1.00 82.06 185 THR A CA 1
ATOM 1521 C C . THR A 1 185 ? -19.321 0.171 4.319 1.00 82.06 185 THR A C 1
ATOM 1523 O O . THR A 1 185 ? -18.900 -0.231 3.233 1.00 82.06 185 THR A O 1
ATOM 1526 N N . TYR A 1 186 ? -18.875 -0.339 5.474 1.00 85.81 186 TYR A N 1
ATOM 1527 C CA . TYR A 1 186 ? -17.806 -1.344 5.551 1.00 85.81 186 TYR A CA 1
ATOM 1528 C C . TYR A 1 186 ? -18.070 -2.586 4.688 1.00 85.81 186 TYR A C 1
ATOM 1530 O O . TYR A 1 186 ? -17.159 -3.068 4.011 1.00 85.81 186 TYR A O 1
ATOM 1538 N N . ASP A 1 187 ? -19.315 -3.055 4.625 1.00 83.75 187 ASP A N 1
ATOM 1539 C CA . ASP A 1 187 ? -19.683 -4.247 3.852 1.00 83.75 187 ASP A CA 1
ATOM 1540 C C . ASP A 1 187 ? -19.471 -4.081 2.338 1.00 83.75 187 ASP A C 1
ATOM 1542 O O . ASP A 1 187 ? -19.253 -5.062 1.622 1.00 83.75 187 ASP A O 1
ATOM 1546 N N . PHE A 1 188 ? -19.448 -2.842 1.838 1.00 86.12 188 PHE A N 1
ATOM 1547 C CA . PHE A 1 188 ? -19.148 -2.552 0.435 1.00 86.12 188 PHE A CA 1
ATOM 1548 C C . PHE A 1 188 ? -17.654 -2.625 0.115 1.00 86.12 188 PHE A C 1
ATOM 1550 O O . PHE A 1 188 ? -17.286 -2.742 -1.056 1.00 86.12 188 PHE A O 1
ATOM 1557 N N . LEU A 1 189 ? -16.775 -2.607 1.122 1.00 90.31 189 LEU A N 1
ATOM 1558 C CA . LEU A 1 189 ? -15.334 -2.643 0.895 1.00 90.31 189 LEU A CA 1
ATOM 1559 C C . LEU A 1 189 ? -14.904 -3.959 0.237 1.00 90.31 189 LEU A C 1
ATOM 1561 O O . LEU A 1 189 ? -14.147 -3.929 -0.731 1.00 90.31 189 LEU A O 1
ATOM 1565 N N . TYR A 1 190 ? -15.408 -5.107 0.702 1.00 90.31 190 TYR A N 1
ATOM 1566 C CA . TYR A 1 190 ? -15.013 -6.407 0.147 1.00 90.31 190 TYR A CA 1
ATOM 1567 C C . TYR A 1 190 ? -15.342 -6.546 -1.352 1.00 90.31 190 TYR A C 1
ATOM 1569 O O . TYR A 1 190 ? -14.422 -6.851 -2.119 1.00 90.31 190 TYR A O 1
ATOM 1577 N N . PRO A 1 191 ? -16.585 -6.294 -1.819 1.00 88.31 191 PRO A N 1
ATOM 1578 C CA . PRO A 1 191 ? -16.896 -6.293 -3.249 1.00 88.31 191 PRO A CA 1
ATOM 1579 C C . PRO A 1 191 ? -16.014 -5.338 -4.062 1.00 88.31 191 PRO A C 1
ATOM 1581 O O . PRO A 1 191 ? -15.510 -5.732 -5.115 1.00 88.31 191 PRO A O 1
ATOM 1584 N N . CYS A 1 192 ? -15.770 -4.124 -3.556 1.00 90.12 192 CYS A N 1
ATOM 1585 C CA . CYS A 1 192 ? -14.929 -3.129 -4.225 1.00 90.12 192 CYS A CA 1
ATOM 1586 C C . CYS A 1 192 ? -13.482 -3.610 -4.392 1.00 90.12 192 CYS A C 1
ATOM 1588 O O . CYS A 1 192 ? -12.932 -3.549 -5.493 1.00 90.12 192 CYS A O 1
ATOM 1590 N N . LEU A 1 193 ? -12.869 -4.136 -3.326 1.00 93.06 193 LEU A N 1
ATOM 1591 C CA . LEU A 1 193 ? -11.497 -4.644 -3.392 1.00 93.06 193 LEU A CA 1
ATOM 1592 C C . LEU A 1 193 ? -11.395 -5.892 -4.270 1.00 93.06 193 LEU A C 1
ATOM 1594 O O . LEU A 1 193 ? -10.433 -6.038 -5.023 1.00 93.06 193 LEU A O 1
ATOM 1598 N N . LYS A 1 194 ? -12.394 -6.776 -4.211 1.00 92.00 194 LYS A N 1
ATOM 1599 C CA . LYS A 1 194 ? -12.445 -7.985 -5.037 1.00 92.00 194 LYS A CA 1
ATOM 1600 C C . LYS A 1 194 ? -12.498 -7.650 -6.528 1.00 92.00 194 LYS 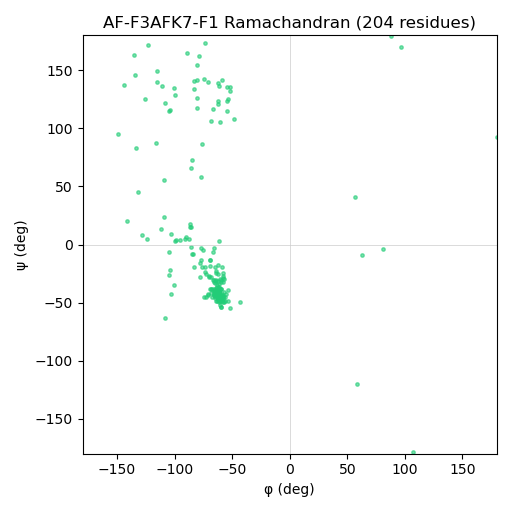A C 1
ATOM 1602 O O . LYS A 1 194 ? -11.752 -8.252 -7.299 1.00 92.00 194 LYS A O 1
ATOM 1607 N N . GLU A 1 195 ? -13.340 -6.701 -6.935 1.00 90.75 195 GLU A N 1
ATOM 1608 C CA . GLU A 1 195 ? -13.432 -6.303 -8.345 1.00 90.75 195 GLU A CA 1
ATOM 1609 C C . GLU A 1 195 ? -12.186 -5.534 -8.800 1.00 90.75 195 GLU A C 1
ATOM 1611 O O . GLU A 1 195 ? -11.632 -5.852 -9.851 1.00 90.75 195 GLU A O 1
ATOM 1616 N N . GLY A 1 196 ? -11.679 -4.596 -7.990 1.00 91.12 196 GLY A N 1
ATOM 1617 C CA . GLY A 1 196 ? -10.442 -3.870 -8.303 1.00 91.12 196 GLY A CA 1
ATOM 1618 C C . GLY A 1 196 ? -9.249 -4.811 -8.488 1.00 91.12 196 GLY A C 1
ATOM 1619 O O . GLY A 1 196 ? -8.531 -4.724 -9.485 1.00 91.12 196 GLY A O 1
ATOM 1620 N N . ARG A 1 197 ? -9.098 -5.794 -7.592 1.00 92.06 197 ARG A N 1
ATOM 1621 C CA . ARG A 1 197 ? -8.075 -6.838 -7.710 1.00 92.06 197 ARG A CA 1
ATOM 1622 C C . ARG A 1 197 ? -8.250 -7.655 -8.986 1.00 92.06 197 ARG A C 1
ATOM 1624 O O . ARG A 1 197 ? -7.290 -7.824 -9.728 1.00 92.06 197 ARG A O 1
ATOM 1631 N N . LYS A 1 198 ? -9.473 -8.110 -9.279 1.00 92.06 198 LYS A N 1
ATOM 1632 C CA . LYS A 1 198 ? -9.768 -8.863 -10.504 1.00 92.06 198 LYS A CA 1
ATOM 1633 C C . LYS A 1 198 ? -9.389 -8.075 -11.752 1.00 92.06 198 LYS A C 1
ATOM 1635 O O . LYS A 1 198 ? -8.887 -8.671 -12.692 1.00 92.06 198 LYS A O 1
ATOM 1640 N N . ILE A 1 199 ? -9.642 -6.768 -11.791 1.00 92.44 199 ILE A N 1
ATOM 1641 C CA . ILE A 1 199 ? -9.261 -5.904 -12.917 1.00 92.44 199 ILE A CA 1
ATOM 1642 C C . ILE A 1 199 ? -7.739 -5.841 -13.056 1.00 92.44 199 ILE A C 1
ATOM 1644 O O . ILE A 1 199 ? -7.224 -6.064 -14.147 1.00 92.44 199 ILE A O 1
ATOM 1648 N N . TRP A 1 200 ? -7.023 -5.591 -11.961 1.00 93.69 200 TRP A N 1
ATOM 1649 C CA . TRP A 1 200 ? -5.566 -5.453 -11.963 1.00 93.69 200 TRP A CA 1
ATOM 1650 C C . TRP A 1 200 ? -4.803 -6.755 -12.219 1.00 93.69 200 TRP A C 1
ATOM 1652 O O . TRP A 1 200 ? -3.718 -6.709 -12.797 1.00 93.69 200 TRP A O 1
ATOM 1662 N N . GLU A 1 201 ? -5.374 -7.901 -11.856 1.00 92.00 201 GLU A N 1
ATOM 1663 C CA . GLU A 1 201 ? -4.791 -9.228 -12.089 1.00 92.00 201 GLU A CA 1
ATOM 1664 C C . GLU A 1 201 ? -5.090 -9.803 -13.477 1.00 92.00 201 GLU A C 1
ATOM 1666 O O . GLU A 1 201 ? -4.511 -10.831 -13.829 1.00 92.00 201 GLU A O 1
ATOM 1671 N N . ARG A 1 202 ? -5.965 -9.178 -14.284 1.00 88.62 202 ARG A N 1
ATOM 1672 C CA . ARG A 1 202 ? -6.216 -9.647 -15.657 1.00 88.62 202 ARG A CA 1
ATOM 1673 C C . ARG A 1 202 ? -4.893 -9.725 -16.409 1.00 88.62 202 ARG A C 1
ATOM 1675 O O . ARG A 1 202 ? -4.161 -8.737 -16.501 1.00 88.62 202 ARG A O 1
ATOM 1682 N N . GLU A 1 203 ? -4.600 -10.911 -16.937 1.00 75.31 203 GLU A N 1
ATOM 1683 C CA . GLU A 1 203 ? -3.499 -11.082 -17.872 1.00 75.31 203 GLU A CA 1
ATOM 1684 C C . GLU A 1 203 ? -3.746 -10.183 -19.081 1.00 75.31 203 GLU A C 1
ATOM 1686 O O . GLU A 1 203 ? -4.889 -10.004 -19.514 1.00 75.31 203 GLU A O 1
ATOM 1691 N N . LYS A 1 204 ? -2.672 -9.588 -19.605 1.00 61.72 204 LYS A N 1
ATOM 1692 C CA . LYS A 1 204 ? -2.757 -8.796 -20.828 1.00 61.72 204 LYS A CA 1
ATOM 1693 C C . LYS A 1 204 ? -3.413 -9.650 -21.906 1.00 61.72 204 LYS A C 1
ATOM 1695 O O . LYS A 1 204 ? -2.925 -10.737 -22.206 1.00 61.72 204 LYS A O 1
ATOM 1700 N N . SER A 1 205 ? -4.485 -9.146 -22.505 1.00 49.53 205 SER A N 1
ATOM 1701 C CA . SER A 1 205 ? -4.875 -9.596 -23.835 1.00 49.53 205 SER A CA 1
ATOM 1702 C C . SER A 1 205 ? -3.704 -9.272 -24.764 1.00 49.53 205 SER A C 1
ATOM 1704 O O . SER A 1 205 ? -3.421 -8.096 -24.993 1.00 49.53 205 SER A O 1
ATOM 1706 N N . LEU A 1 206 ? -2.971 -10.324 -25.145 1.00 38.75 206 LEU A N 1
ATOM 1707 C CA . LEU A 1 206 ? -1.861 -10.305 -26.100 1.00 38.75 206 LEU A CA 1
ATOM 1708 C C . LEU A 1 206 ? -2.264 -9.639 -27.418 1.00 38.75 206 LEU A C 1
ATOM 1710 O O . LEU A 1 206 ? -3.405 -9.888 -27.872 1.00 38.75 206 LEU A O 1
#

Radius of gyration: 18.37 Å; Cα contacts (8 Å, |Δi|>4): 250; chains: 1; bounding box: 55×40×51 Å

Mean predicted aligned error: 7.31 Å

Solvent-accessible surface area (backbone atoms only — not comparable to full-atom values): 11803 Å² total; per-residue (Å²): 122,79,84,70,51,50,94,71,61,17,50,78,44,75,68,72,71,82,81,81,83,70,87,86,80,73,95,76,67,92,81,77,77,72,82,70,55,48,62,42,78,43,64,66,32,43,37,50,38,44,31,71,34,68,56,31,48,56,55,60,69,69,50,56,64,73,61,48,56,51,25,36,58,46,21,72,73,37,79,78,74,55,36,42,49,63,74,83,39,56,74,69,30,42,56,40,30,40,44,52,43,4,30,52,50,35,33,69,48,53,87,41,81,58,12,56,54,24,43,53,52,50,52,50,44,41,45,75,44,57,39,64,80,49,53,87,52,70,93,47,61,66,42,55,41,59,68,49,45,64,59,19,57,81,36,62,92,43,85,66,39,26,62,7,39,42,50,42,49,54,51,52,28,58,75,68,69,31,46,70,43,83,41,91,68,49,80,55,48,58,61,52,52,53,50,53,47,55,56,28,58,36,67,73,85,128

pLDDT: mean 85.68, std 17.25, range [31.89, 97.94]